Protein AF-A0A1Y6KF14-F1 (afdb_monomer)

Foldseek 3Di:
DDPDDDDDDLVLLVLLQVCVVVVHDLVVSCVVVVHDSVNSVCLQVVAQDADPVGPGDRDSVSSVVVVVVCVPPQVVAPCSVDVVLVVQQLVCLQVVDQLQRSQVVVCVVVVHRPDHSVSVLVVCLDPVVVVVQSCCSHPVSDNDDDDDD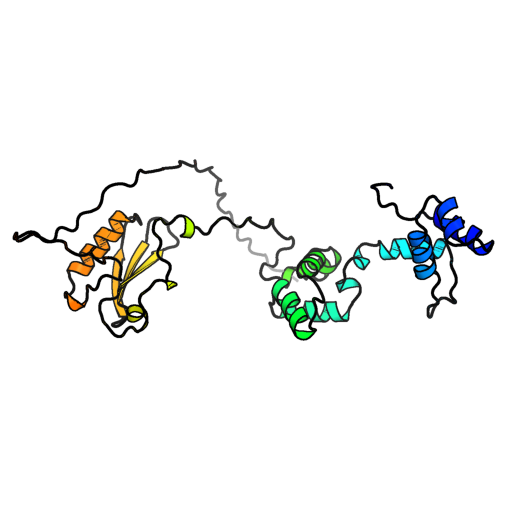DPDDDPVVPDPPDDDPVPFDPVLVVLPAAQDWDWDWDDDPDPQWIWIWIAISNVRDIDIDIDSDPDPVVVVVVVVVVLVVDDPSNNDPRDDDDDDDDDDDDDDDDDDDPDDDDDDDDPPPDDDDDDDDDPDDDDDDDDDDDDDD

Solvent-accessible surface area (backbone atoms only — not comparable to full-atom values): 18726 Å² total; per-residue (Å²): 134,79,96,66,94,74,77,87,49,63,67,57,35,44,49,52,44,51,44,48,72,73,68,49,50,58,59,57,52,12,62,78,66,78,45,58,42,69,56,50,52,52,51,47,65,70,48,25,59,60,50,102,91,39,94,44,54,75,50,38,69,60,44,44,53,51,53,50,56,55,63,39,77,63,59,71,35,67,53,69,72,32,62,68,62,33,49,54,52,50,54,44,22,66,74,66,41,48,53,60,54,51,26,52,48,48,19,64,81,67,76,42,80,77,50,54,32,65,59,50,49,58,43,33,64,28,75,70,34,47,75,72,46,45,29,63,38,40,101,78,49,49,81,60,88,70,81,79,76,72,88,66,78,60,79,71,76,73,47,78,90,68,78,59,80,86,75,56,62,70,69,72,75,67,41,80,58,65,20,44,68,46,79,46,74,53,72,56,97,55,86,69,49,37,35,42,37,36,37,28,69,49,82,61,53,69,50,80,42,84,41,80,63,87,50,66,68,62,47,52,53,52,49,55,58,56,54,68,76,50,61,75,74,53,54,45,74,70,89,81,80,78,78,81,80,86,77,89,82,83,90,75,97,72,82,90,71,88,74,80,87,85,84,78,86,84,82,82,78,85,72,83,82,78,85,72,83,78,84,77,84,85,86,79,86,78,81,82,81,83,88,78,134

Structure (mmCIF, N/CA/C/O backbone):
data_AF-A0A1Y6KF14-F1
#
_entry.id   AF-A0A1Y6KF14-F1
#
loop_
_atom_site.group_PDB
_atom_site.id
_atom_site.type_symbol
_atom_site.label_atom_id
_atom_site.label_alt_id
_atom_site.label_comp_id
_atom_site.label_asym_id
_atom_site.label_entity_id
_atom_site.label_seq_id
_atom_site.pdbx_PDB_ins_code
_atom_site.Cartn_x
_atom_site.Cartn_y
_atom_site.Cartn_z
_atom_site.occupancy
_atom_site.B_iso_or_equiv
_atom_site.auth_seq_id
_atom_site.auth_comp_id
_atom_site.auth_asym_id
_atom_site.auth_atom_id
_atom_site.pdbx_PDB_model_num
ATOM 1 N N . MET A 1 1 ? 32.712 15.476 -9.158 1.00 46.41 1 MET A N 1
ATOM 2 C CA . MET A 1 1 ? 31.758 14.548 -9.815 1.00 46.41 1 MET A CA 1
ATOM 3 C C . MET A 1 1 ? 30.341 15.034 -9.540 1.00 46.41 1 MET A C 1
ATOM 5 O O . MET A 1 1 ? 29.925 15.042 -8.389 1.00 46.41 1 MET A O 1
ATOM 9 N N . GLY A 1 2 ? 29.672 15.563 -10.568 1.00 49.94 2 GLY A N 1
ATOM 10 C CA . GLY A 1 2 ? 28.471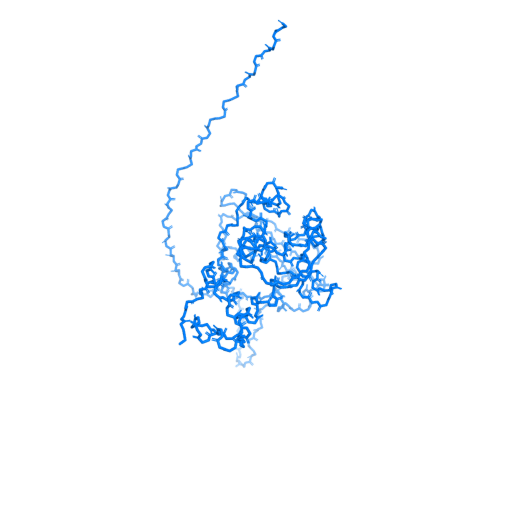 16.398 -10.446 1.00 49.94 2 GLY A CA 1
ATOM 11 C C . GLY A 1 2 ? 27.257 15.708 -9.815 1.00 49.94 2 GLY A C 1
ATOM 12 O O . GLY A 1 2 ? 26.933 14.567 -10.131 1.00 49.94 2 GLY A O 1
ATOM 13 N N . GLN A 1 3 ? 26.555 16.446 -8.952 1.00 53.56 3 GLN A N 1
ATOM 14 C CA . GLN A 1 3 ? 25.342 16.022 -8.237 1.00 53.56 3 GLN A CA 1
ATOM 15 C C . GLN A 1 3 ? 24.071 15.985 -9.116 1.00 53.56 3 GLN A C 1
ATOM 17 O O . GLN A 1 3 ? 22.977 15.726 -8.619 1.00 53.56 3 GLN A O 1
ATOM 22 N N . CYS A 1 4 ? 24.196 16.200 -10.429 1.00 55.81 4 CYS A N 1
ATOM 23 C CA . CYS A 1 4 ? 23.076 16.250 -11.365 1.00 55.81 4 CYS A CA 1
ATOM 24 C C . CYS A 1 4 ? 23.170 15.111 -12.387 1.00 55.81 4 CYS A C 1
ATOM 26 O O . CYS A 1 4 ? 24.066 15.066 -13.228 1.00 55.81 4 CYS A O 1
ATOM 28 N N . TYR A 1 5 ? 22.212 14.185 -12.340 1.00 68.62 5 TYR A N 1
ATOM 29 C CA . TYR A 1 5 ? 22.087 13.117 -13.329 1.00 68.62 5 TYR A CA 1
ATOM 30 C C . TYR A 1 5 ? 21.537 13.667 -14.657 1.00 68.62 5 TYR A C 1
ATOM 32 O O . TYR A 1 5 ? 20.329 13.843 -14.819 1.00 68.62 5 TYR A O 1
ATOM 40 N N . GLY A 1 6 ? 22.428 13.929 -15.618 1.00 81.38 6 GLY A N 1
ATOM 41 C CA . GLY A 1 6 ? 22.076 14.356 -16.976 1.00 81.38 6 GLY A CA 1
ATOM 42 C C . GLY A 1 6 ? 21.922 13.181 -17.948 1.00 81.38 6 GLY A C 1
ATOM 43 O O . GLY A 1 6 ? 22.818 12.342 -18.068 1.00 81.38 6 GLY A O 1
ATOM 44 N N . GLN A 1 7 ? 20.809 13.124 -18.688 1.00 87.00 7 GLN A N 1
ATOM 45 C CA . GLN A 1 7 ? 20.662 12.187 -19.813 1.00 87.00 7 GLN A CA 1
ATOM 46 C C . GLN A 1 7 ? 21.634 12.545 -20.945 1.00 87.00 7 GLN A C 1
ATOM 48 O O . GLN A 1 7 ? 22.012 13.705 -21.086 1.00 87.00 7 GLN A O 1
ATOM 53 N N . LEU A 1 8 ? 22.013 11.562 -21.769 1.00 92.19 8 LEU A N 1
ATOM 54 C CA . LEU A 1 8 ? 22.683 11.854 -23.039 1.00 92.19 8 LEU A CA 1
ATOM 55 C C . LEU A 1 8 ? 21.706 12.607 -23.951 1.00 92.19 8 LEU A C 1
ATOM 57 O O . LEU A 1 8 ? 20.539 12.213 -24.071 1.00 92.19 8 LEU A O 1
ATOM 61 N N . SER A 1 9 ? 22.176 13.675 -24.572 1.00 93.44 9 SER A N 1
ATOM 62 C CA . SER A 1 9 ? 21.494 14.433 -25.616 1.00 93.44 9 SER A CA 1
ATOM 63 C C . SER A 1 9 ? 21.624 13.737 -26.974 1.00 93.44 9 SER A C 1
ATOM 65 O O . SER A 1 9 ? 22.414 12.808 -27.145 1.00 93.44 9 SER A O 1
ATOM 67 N N . LEU A 1 10 ? 20.851 14.187 -27.967 1.00 94.75 10 LEU A N 1
ATOM 68 C CA . LEU A 1 10 ? 21.003 13.696 -29.338 1.00 94.75 10 LEU A CA 1
ATOM 69 C C . LEU A 1 10 ? 22.399 14.019 -29.895 1.00 94.75 10 LEU A C 1
ATOM 71 O O . LEU A 1 10 ? 22.994 13.168 -30.546 1.00 94.75 10 LEU A O 1
ATOM 75 N N . ARG A 1 11 ? 22.942 15.207 -29.590 1.00 95.62 11 ARG A N 1
ATOM 76 C CA . ARG A 1 11 ? 24.290 15.620 -30.016 1.00 95.62 11 ARG A CA 1
ATOM 77 C C . ARG A 1 11 ? 25.360 14.672 -29.480 1.00 95.62 11 ARG A C 1
ATOM 79 O O . ARG A 1 11 ? 26.131 14.135 -30.261 1.00 95.62 11 ARG A O 1
ATOM 86 N N . GLU A 1 12 ? 25.328 14.377 -28.181 1.00 94.69 12 GLU A N 1
ATOM 87 C CA . GLU A 1 12 ? 26.256 13.409 -27.578 1.00 94.69 12 GLU A CA 1
ATOM 88 C C . GLU A 1 12 ? 26.091 12.012 -28.189 1.00 94.69 12 GLU A C 1
ATOM 90 O O . GLU A 1 12 ? 27.075 11.320 -28.406 1.00 94.69 12 GLU A O 1
ATOM 95 N N . ARG A 1 13 ? 24.866 11.585 -28.525 1.00 96.06 13 ARG A N 1
ATOM 96 C CA . ARG A 1 13 ? 24.652 10.298 -29.208 1.00 96.06 13 ARG A CA 1
ATOM 97 C C . ARG A 1 13 ? 25.252 10.258 -30.610 1.00 96.06 13 ARG A C 1
ATOM 99 O O . ARG A 1 13 ? 25.753 9.202 -30.989 1.00 96.06 13 ARG A O 1
ATOM 106 N N . ILE A 1 14 ? 25.174 11.356 -31.364 1.00 96.69 14 ILE A N 1
ATOM 107 C CA . ILE A 1 14 ? 25.794 11.483 -32.692 1.00 96.69 14 ILE A CA 1
ATOM 108 C C . ILE A 1 14 ? 27.314 11.409 -32.562 1.00 96.69 14 ILE A C 1
ATOM 110 O O . ILE A 1 14 ? 27.956 10.685 -33.318 1.00 96.69 14 ILE A O 1
ATOM 114 N N . GLU A 1 15 ? 27.872 12.078 -31.560 1.00 95.88 15 GLU A N 1
ATOM 115 C CA . GLU A 1 15 ? 29.313 12.087 -31.322 1.00 95.88 15 GLU A CA 1
ATOM 116 C C . GLU A 1 15 ? 29.842 10.714 -30.888 1.00 95.88 15 GLU A C 1
ATOM 118 O O . GLU A 1 15 ? 30.853 10.247 -31.404 1.00 95.88 15 GLU A O 1
ATOM 123 N N . ILE A 1 16 ? 29.094 9.993 -30.040 1.00 95.88 16 ILE A N 1
ATOM 124 C CA . ILE A 1 16 ? 29.392 8.588 -29.712 1.00 95.88 16 ILE A CA 1
ATOM 125 C C . ILE A 1 16 ? 29.470 7.738 -30.983 1.00 95.88 16 ILE A C 1
ATOM 127 O O . ILE A 1 16 ? 30.339 6.880 -31.075 1.00 95.88 16 ILE A O 1
ATOM 131 N N . TYR A 1 17 ? 28.568 7.942 -31.948 1.00 95.81 17 TYR A N 1
ATOM 132 C CA . TYR A 1 17 ? 28.575 7.174 -33.194 1.00 95.81 17 TYR A CA 1
ATOM 133 C C . TYR A 1 17 ? 29.797 7.479 -34.055 1.00 95.81 17 TYR A C 1
ATOM 135 O O . TYR A 1 17 ? 30.434 6.538 -34.513 1.00 95.81 17 TYR A O 1
ATOM 143 N N . ARG A 1 18 ? 30.139 8.762 -34.231 1.00 96.44 18 ARG A N 1
ATOM 144 C CA . ARG A 1 18 ? 31.317 9.187 -35.003 1.00 96.44 18 ARG A CA 1
ATOM 145 C C . ARG A 1 18 ? 32.598 8.599 -34.423 1.00 96.44 18 ARG A C 1
ATOM 147 O O . ARG A 1 18 ? 33.254 7.808 -35.084 1.00 96.44 18 ARG A O 1
ATOM 154 N N . LEU A 1 19 ? 32.862 8.861 -33.144 1.00 94.88 19 LEU A N 1
ATOM 155 C CA . LEU A 1 19 ? 34.076 8.386 -32.480 1.00 94.88 19 LEU A CA 1
ATOM 156 C C . LEU A 1 19 ? 34.161 6.853 -32.439 1.00 94.88 19 LEU A C 1
ATOM 158 O O . LEU A 1 19 ? 35.241 6.282 -32.557 1.00 94.88 19 LEU A O 1
ATOM 162 N N . HIS A 1 20 ? 33.026 6.166 -32.285 1.00 93.31 20 HIS A N 1
ATOM 163 C CA . HIS A 1 20 ? 32.993 4.705 -32.330 1.00 93.31 20 HIS A CA 1
ATOM 164 C C . HIS A 1 20 ? 33.231 4.153 -33.745 1.00 93.31 20 HIS A C 1
ATOM 166 O O . HIS A 1 20 ? 33.843 3.096 -33.880 1.00 93.31 20 HIS A O 1
ATOM 172 N N . ALA A 1 21 ? 32.750 4.834 -34.790 1.00 91.94 21 ALA A N 1
ATOM 173 C CA . ALA A 1 21 ? 33.037 4.481 -36.180 1.00 91.94 21 ALA A CA 1
ATOM 174 C C . ALA A 1 21 ? 34.520 4.707 -36.526 1.00 91.94 21 ALA A C 1
ATOM 176 O O . ALA A 1 21 ? 35.101 3.890 -37.232 1.00 91.94 21 ALA A O 1
ATOM 177 N N . ASP A 1 22 ? 35.145 5.723 -35.926 1.00 93.56 22 ASP A N 1
ATOM 178 C CA . ASP A 1 22 ? 36.581 6.021 -36.036 1.00 93.56 22 ASP A CA 1
ATOM 179 C C . ASP A 1 22 ? 37.474 5.053 -35.226 1.00 93.56 22 ASP A C 1
ATOM 181 O O . ASP A 1 22 ? 38.681 5.261 -35.096 1.00 93.56 22 ASP A O 1
ATOM 185 N N . GLY A 1 23 ? 36.897 4.003 -34.630 1.00 92.62 23 GLY A N 1
ATOM 186 C CA . GLY A 1 23 ? 37.635 2.979 -33.887 1.00 92.62 23 GLY A CA 1
ATOM 187 C C . GLY A 1 23 ? 38.104 3.403 -32.492 1.00 92.62 23 GLY A C 1
ATOM 188 O O . GLY A 1 23 ? 38.878 2.675 -31.867 1.00 92.62 23 GLY A O 1
ATOM 189 N N . LYS A 1 24 ? 37.639 4.545 -31.963 1.00 95.06 24 LYS A N 1
ATOM 190 C CA . LYS A 1 24 ? 38.002 4.996 -30.612 1.00 95.06 24 LYS A CA 1
ATOM 191 C C . LYS A 1 24 ? 37.462 4.054 -29.541 1.00 95.06 24 LYS A C 1
ATOM 193 O O . LYS A 1 24 ? 36.329 3.566 -29.592 1.00 95.06 24 LYS A O 1
ATOM 198 N N . SER A 1 25 ? 38.262 3.846 -28.501 1.00 95.94 25 SER A N 1
ATOM 199 C CA . SER A 1 25 ? 37.873 3.054 -27.341 1.00 95.94 25 SER A CA 1
ATOM 200 C C . SER A 1 25 ? 36.779 3.752 -26.523 1.00 95.94 25 SER A C 1
ATOM 202 O O . SER A 1 25 ? 36.662 4.976 -26.477 1.00 95.94 25 SER A O 1
ATOM 204 N N . GLN A 1 26 ? 35.993 2.973 -25.773 1.00 94.94 26 GLN A N 1
ATOM 205 C CA . GLN A 1 26 ? 34.953 3.522 -24.886 1.00 94.94 26 GLN A CA 1
ATOM 206 C C . GLN A 1 26 ? 35.503 4.489 -23.823 1.00 94.94 26 GLN A C 1
ATOM 208 O O . GLN A 1 26 ? 34.737 5.294 -23.298 1.00 94.94 26 GLN A O 1
ATOM 213 N N . ASN A 1 27 ? 36.793 4.387 -23.478 1.00 95.81 27 ASN A N 1
ATOM 214 C CA . ASN A 1 27 ? 37.466 5.316 -22.570 1.00 95.81 27 ASN A CA 1
ATOM 215 C C . ASN A 1 27 ? 37.744 6.658 -23.253 1.00 95.81 27 ASN A C 1
ATOM 217 O O . ASN A 1 27 ? 37.436 7.693 -22.676 1.00 95.81 27 ASN A O 1
ATOM 221 N N . GLU A 1 28 ? 38.255 6.649 -24.483 1.00 95.00 28 GLU A N 1
ATOM 222 C CA . GLU A 1 28 ? 38.499 7.876 -25.253 1.00 95.00 28 GLU A CA 1
ATOM 223 C C . GLU A 1 28 ? 37.192 8.620 -25.546 1.00 95.00 28 GLU A C 1
ATOM 225 O O . GLU A 1 28 ? 37.112 9.826 -25.338 1.00 95.00 28 GLU A O 1
ATOM 230 N N . ILE A 1 29 ? 36.133 7.894 -25.922 1.00 95.50 29 ILE A N 1
ATOM 231 C CA . ILE A 1 29 ? 34.794 8.473 -26.133 1.00 95.50 29 ILE A CA 1
ATOM 232 C C . ILE A 1 29 ? 34.265 9.119 -24.844 1.00 95.50 29 ILE A C 1
ATOM 234 O O . ILE A 1 29 ? 33.632 10.172 -24.869 1.00 95.50 29 ILE A O 1
ATOM 238 N N . ALA A 1 30 ? 34.501 8.476 -23.702 1.00 95.00 30 ALA A N 1
ATOM 239 C CA . ALA A 1 30 ? 34.070 8.969 -22.402 1.00 95.00 30 ALA A CA 1
ATOM 240 C C . ALA A 1 30 ? 34.805 10.257 -22.001 1.00 95.00 30 ALA A C 1
ATOM 242 O O . ALA A 1 30 ? 34.157 11.191 -21.533 1.00 95.00 30 ALA A O 1
ATOM 243 N N . LEU A 1 31 ? 36.118 10.320 -22.241 1.00 94.56 31 LEU A N 1
ATOM 244 C CA . LEU A 1 31 ? 36.933 11.516 -22.015 1.00 94.56 31 LEU A CA 1
ATOM 245 C C . LEU A 1 31 ? 36.514 12.670 -22.935 1.00 94.56 31 LEU A C 1
ATOM 247 O O . LEU A 1 31 ? 36.334 13.783 -22.456 1.00 94.56 31 LEU A O 1
ATOM 251 N N . ALA A 1 32 ? 36.278 12.397 -24.222 1.00 93.69 32 ALA A N 1
ATOM 252 C CA . ALA A 1 32 ? 35.863 13.409 -25.197 1.00 93.69 32 ALA A CA 1
ATOM 253 C C . ALA A 1 32 ? 34.507 14.061 -24.863 1.00 93.69 32 ALA A C 1
ATOM 255 O O . ALA A 1 32 ? 34.275 15.221 -25.189 1.00 93.69 32 ALA A O 1
ATOM 256 N N . LEU A 1 33 ? 33.607 13.318 -24.212 1.00 91.56 33 LEU A N 1
ATOM 257 C CA . LEU A 1 33 ? 32.257 13.774 -23.865 1.00 91.56 33 LEU A CA 1
ATOM 258 C C . LEU A 1 33 ? 32.103 14.219 -22.407 1.00 91.56 33 LEU A C 1
ATOM 260 O O . LEU A 1 33 ? 30.985 14.527 -21.996 1.00 91.56 33 LEU A O 1
ATOM 264 N N . ASP A 1 34 ? 33.180 14.190 -21.618 1.00 92.00 34 ASP A N 1
ATOM 265 C CA . ASP A 1 34 ? 33.147 14.389 -20.163 1.00 92.00 34 ASP A CA 1
ATOM 266 C C . ASP A 1 34 ? 32.074 13.517 -19.469 1.00 92.00 34 ASP A C 1
ATOM 268 O O . ASP A 1 34 ? 31.253 13.947 -18.654 1.00 92.00 34 ASP A O 1
ATOM 272 N N . ARG A 1 35 ? 32.020 12.232 -19.845 1.00 92.06 35 ARG A N 1
ATOM 273 C CA . ARG A 1 35 ? 31.095 11.242 -19.272 1.00 92.06 35 ARG A CA 1
ATOM 274 C C . ARG A 1 35 ? 31.865 10.083 -18.660 1.00 92.06 35 ARG A C 1
ATOM 276 O O . ARG A 1 35 ? 32.960 9.734 -19.067 1.00 92.06 35 ARG A O 1
ATOM 283 N N . ALA A 1 36 ? 31.241 9.378 -17.719 1.00 92.44 36 ALA A N 1
ATOM 284 C CA . ALA A 1 36 ? 31.797 8.116 -17.239 1.00 92.44 36 ALA A CA 1
ATOM 285 C C . ALA A 1 36 ? 31.801 7.054 -18.358 1.00 92.44 36 ALA A C 1
ATOM 287 O O . ALA A 1 36 ? 30.775 6.846 -19.013 1.00 92.44 36 ALA A O 1
ATOM 288 N N . ARG A 1 37 ? 32.884 6.269 -18.484 1.00 94.88 37 ARG A N 1
ATOM 289 C CA . ARG A 1 37 ? 32.972 5.096 -19.389 1.00 94.88 37 ARG A CA 1
ATOM 290 C C . ARG A 1 37 ? 31.757 4.175 -19.278 1.00 94.88 37 ARG A C 1
ATOM 292 O O . ARG A 1 37 ? 31.224 3.683 -20.272 1.00 94.88 37 ARG A O 1
ATOM 299 N N . SER A 1 38 ? 31.274 3.962 -18.053 1.00 94.25 38 SER A N 1
ATOM 300 C CA . SER A 1 38 ? 30.105 3.115 -17.799 1.00 94.25 38 SER A CA 1
ATOM 301 C C . SER A 1 38 ? 28.813 3.658 -18.431 1.00 94.25 38 SER A C 1
ATOM 303 O O . SER A 1 38 ? 27.902 2.882 -18.719 1.00 94.25 38 SER A O 1
ATOM 305 N N . THR A 1 39 ? 28.705 4.967 -18.669 1.00 93.81 39 THR A N 1
ATOM 306 C CA . THR A 1 39 ? 27.589 5.581 -19.403 1.00 93.81 39 THR A CA 1
ATOM 307 C C . THR A 1 39 ? 27.652 5.205 -20.880 1.00 93.81 39 THR A C 1
ATOM 309 O O . THR A 1 39 ? 26.661 4.701 -21.406 1.00 93.81 39 THR A O 1
ATOM 312 N N . ILE A 1 40 ? 28.824 5.350 -21.506 1.00 94.88 40 ILE A N 1
ATOM 313 C CA . ILE A 1 40 ? 29.060 5.007 -22.918 1.00 94.88 40 ILE A CA 1
ATOM 314 C C . ILE A 1 40 ? 28.831 3.512 -23.159 1.00 94.88 40 ILE A C 1
ATOM 316 O O . ILE A 1 40 ? 28.027 3.130 -24.007 1.00 94.88 40 ILE A O 1
ATOM 320 N N . SER A 1 41 ? 29.438 2.658 -22.331 1.00 95.31 41 SER A N 1
ATOM 321 C CA . SER A 1 41 ? 29.270 1.201 -22.402 1.00 95.31 41 SER A CA 1
ATOM 322 C C . SER A 1 41 ? 27.797 0.779 -22.312 1.00 95.31 41 SER A C 1
ATOM 324 O O . SER A 1 41 ? 27.317 -0.030 -23.109 1.00 95.31 41 SER A O 1
ATOM 326 N N . ARG A 1 42 ? 27.033 1.360 -21.372 1.00 93.75 42 ARG A N 1
ATOM 327 C CA . ARG A 1 42 ? 25.598 1.070 -21.232 1.00 93.75 42 ARG A CA 1
ATOM 328 C C . ARG A 1 42 ? 24.777 1.595 -22.408 1.00 93.75 42 ARG A C 1
ATOM 330 O O . ARG A 1 42 ? 23.774 0.961 -22.729 1.00 93.75 42 ARG A O 1
ATOM 337 N N . GLU A 1 43 ? 25.142 2.728 -23.001 1.00 94.50 43 GLU A N 1
ATOM 338 C CA . GLU A 1 43 ? 24.440 3.293 -24.158 1.00 94.50 43 GLU A CA 1
ATOM 339 C C . GLU A 1 43 ? 24.635 2.425 -25.403 1.00 94.50 43 GLU A C 1
ATOM 341 O O . GLU A 1 43 ? 23.641 2.020 -26.009 1.00 94.50 43 GLU A O 1
ATOM 346 N N . LEU A 1 44 ? 25.880 2.059 -25.721 1.00 93.69 44 LEU A N 1
ATOM 347 C CA . LEU A 1 44 ? 26.197 1.171 -26.842 1.00 93.69 44 LEU A CA 1
ATOM 348 C C . LEU A 1 44 ? 25.535 -0.195 -26.645 1.00 93.69 44 LEU A C 1
ATOM 350 O O . LEU A 1 44 ? 24.720 -0.623 -27.456 1.00 93.69 44 LEU A O 1
ATOM 354 N N . ARG A 1 45 ? 25.759 -0.847 -25.497 1.00 93.06 45 ARG A N 1
ATOM 355 C CA . ARG A 1 45 ? 25.183 -2.174 -25.224 1.00 93.06 45 ARG A CA 1
ATOM 356 C C . ARG A 1 45 ? 23.659 -2.196 -25.334 1.00 93.06 45 ARG A C 1
ATOM 358 O O . ARG A 1 45 ? 23.093 -3.184 -25.780 1.00 93.06 45 ARG A O 1
ATOM 365 N N . ARG A 1 46 ? 22.979 -1.134 -24.896 1.00 89.75 46 ARG A N 1
ATOM 366 C CA . ARG A 1 46 ? 21.511 -1.083 -24.884 1.00 89.75 46 ARG A CA 1
ATOM 367 C C . ARG A 1 46 ? 20.910 -0.811 -26.262 1.00 89.75 46 ARG A C 1
ATOM 369 O O . ARG A 1 46 ? 19.782 -1.229 -26.500 1.00 89.75 46 ARG A O 1
ATOM 376 N N . ASN A 1 47 ? 21.604 -0.067 -27.121 1.00 91.94 47 ASN A N 1
ATOM 377 C CA . ASN A 1 47 ? 21.049 0.390 -28.396 1.00 91.94 47 ASN A CA 1
ATOM 378 C C . ASN A 1 47 ? 21.633 -0.333 -29.619 1.00 91.94 47 ASN A C 1
ATOM 380 O O . ASN A 1 47 ? 21.064 -0.182 -30.695 1.00 91.94 47 ASN A O 1
ATOM 384 N N . SER A 1 48 ? 22.693 -1.132 -29.455 1.00 90.56 48 SER A N 1
ATOM 385 C CA . SER A 1 48 ? 23.355 -1.841 -30.561 1.00 90.56 48 SER A CA 1
ATOM 386 C C . SER A 1 48 ? 22.895 -3.283 -30.781 1.00 90.56 48 SER A C 1
ATOM 388 O O . SER A 1 48 ? 23.335 -3.921 -31.736 1.00 90.56 48 SER A O 1
ATOM 390 N N . GLN A 1 49 ? 22.031 -3.822 -29.915 1.00 87.88 49 GLN A N 1
ATOM 391 C CA . GLN A 1 49 ? 21.556 -5.204 -30.034 1.00 87.88 49 GLN A CA 1
ATOM 392 C C . GLN A 1 49 ? 20.662 -5.391 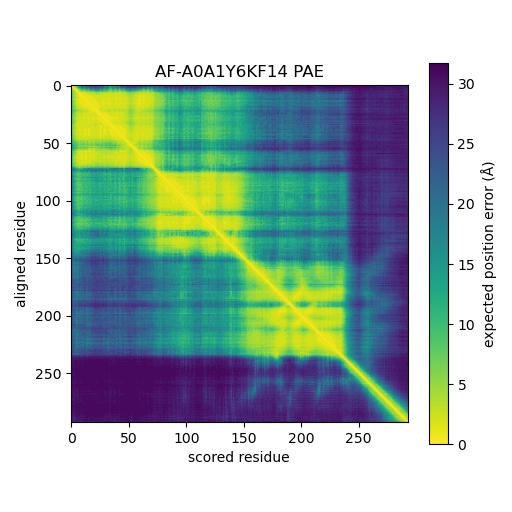-31.262 1.00 87.88 49 GLN A C 1
ATOM 394 O O . GLN A 1 49 ? 19.802 -4.554 -31.557 1.00 87.88 49 GLN A O 1
ATOM 399 N N . SER A 1 50 ? 20.842 -6.517 -31.951 1.00 87.88 50 SER A N 1
ATOM 400 C CA . SER A 1 50 ? 19.938 -6.945 -33.013 1.00 87.88 50 SER A CA 1
ATOM 401 C C . SER A 1 50 ? 18.559 -7.292 -32.439 1.00 87.88 50 SER A C 1
ATOM 403 O O . SER A 1 50 ? 18.382 -7.629 -31.269 1.00 87.88 50 SER A O 1
ATOM 405 N N . THR A 1 51 ? 17.527 -7.125 -33.252 1.00 84.19 51 THR A N 1
ATOM 406 C CA . THR A 1 51 ? 16.132 -7.443 -32.930 1.00 84.19 51 THR A CA 1
ATOM 407 C C . THR A 1 51 ? 15.492 -8.021 -34.189 1.00 84.19 51 THR A C 1
ATOM 409 O O . THR A 1 51 ? 16.014 -7.831 -35.280 1.00 84.19 51 THR A O 1
ATOM 412 N N . ARG A 1 52 ? 14.310 -8.639 -34.095 1.00 83.50 52 ARG A N 1
ATOM 413 C CA . ARG A 1 52 ? 13.564 -9.146 -35.266 1.00 83.50 52 ARG A CA 1
ATOM 414 C C . ARG A 1 52 ? 13.393 -8.124 -36.408 1.00 83.50 52 ARG A C 1
ATOM 416 O O . ARG A 1 52 ? 13.293 -8.515 -37.559 1.00 83.50 52 ARG A O 1
ATOM 423 N N . VAL A 1 53 ? 13.371 -6.828 -36.085 1.00 86.06 53 VAL A N 1
ATOM 424 C CA . VAL A 1 53 ? 13.199 -5.709 -37.036 1.00 86.06 53 VAL A CA 1
ATOM 425 C C . VAL A 1 53 ? 14.520 -4.961 -37.312 1.00 86.06 53 VAL A C 1
ATOM 427 O O . VAL A 1 53 ? 14.568 -4.073 -38.153 1.00 86.06 53 VAL A O 1
ATOM 430 N N . TRP A 1 54 ? 15.613 -5.269 -36.603 1.00 86.31 54 TRP A N 1
ATOM 431 C CA . TRP A 1 54 ? 16.868 -4.509 -36.679 1.00 86.31 54 TRP A CA 1
ATOM 432 C C . TRP A 1 54 ? 18.089 -5.410 -36.720 1.00 86.31 54 TRP A C 1
ATOM 434 O O . TRP A 1 54 ? 18.294 -6.219 -35.819 1.00 86.31 54 TRP A O 1
ATOM 444 N N . LYS A 1 55 ? 18.952 -5.197 -37.711 1.00 84.56 55 LYS A N 1
ATOM 445 C CA . LYS A 1 55 ? 20.136 -6.033 -37.939 1.00 84.56 55 LYS A CA 1
ATOM 446 C C . LYS A 1 55 ? 21.242 -5.853 -36.886 1.00 84.56 55 LYS A C 1
ATOM 448 O O . LYS A 1 55 ? 22.156 -6.664 -36.835 1.00 84.56 55 LYS A O 1
ATOM 453 N N . GLY A 1 56 ? 21.118 -4.868 -35.996 1.00 86.06 56 GLY A N 1
ATOM 454 C CA . GLY A 1 56 ? 22.129 -4.539 -34.991 1.00 86.06 56 GLY A CA 1
ATOM 455 C C . GLY A 1 56 ? 22.959 -3.326 -35.405 1.00 86.06 56 GLY A C 1
ATOM 456 O O . GLY A 1 56 ? 22.751 -2.756 -36.471 1.00 86.06 56 GLY A O 1
ATOM 457 N N . GLY A 1 57 ? 23.862 -2.903 -34.523 1.00 90.00 57 GLY A N 1
ATOM 458 C CA . GLY A 1 57 ? 24.653 -1.684 -34.705 1.00 90.00 57 GLY A CA 1
ATOM 459 C C . GLY A 1 57 ? 24.052 -0.469 -33.999 1.00 90.00 57 GLY A C 1
ATOM 460 O O . GLY A 1 57 ? 22.881 -0.464 -33.607 1.00 90.00 57 GLY A O 1
ATOM 461 N N . TYR A 1 58 ? 24.894 0.541 -33.787 1.00 93.00 58 TYR A N 1
ATOM 462 C CA . TYR A 1 58 ? 24.542 1.748 -33.048 1.00 93.00 58 TYR A CA 1
ATOM 463 C C . TYR A 1 58 ? 24.073 2.844 -34.004 1.00 93.00 58 TYR A C 1
ATOM 465 O O . TYR A 1 58 ? 24.828 3.257 -34.873 1.00 93.00 58 TYR A O 1
ATOM 473 N N . GLU A 1 59 ? 22.853 3.347 -33.819 1.00 94.69 59 GLU A N 1
ATOM 474 C CA . GLU A 1 59 ? 22.318 4.461 -34.605 1.00 94.69 59 GLU A CA 1
ATOM 475 C C . GLU A 1 59 ? 21.817 5.579 -33.663 1.00 94.69 59 GLU A C 1
ATOM 477 O O . GLU A 1 59 ? 20.908 5.336 -32.856 1.00 94.69 59 GLU A O 1
ATOM 482 N N . PRO A 1 60 ? 22.370 6.809 -33.737 1.00 94.06 60 PRO A N 1
ATOM 483 C CA . PRO A 1 60 ? 22.072 7.896 -32.795 1.00 94.06 60 PRO A CA 1
ATOM 484 C C . PRO A 1 60 ? 20.600 8.304 -32.714 1.00 94.06 60 PRO A C 1
ATOM 486 O O . PRO A 1 60 ? 20.056 8.468 -31.618 1.00 94.06 60 PRO A O 1
ATOM 489 N N . VAL A 1 61 ? 19.948 8.468 -33.869 1.00 95.00 61 VAL A N 1
ATOM 490 C CA . VAL A 1 61 ? 18.560 8.949 -33.960 1.00 95.00 61 VAL A CA 1
ATOM 491 C C . VAL A 1 61 ? 17.609 7.908 -33.378 1.00 95.00 61 VAL A C 1
ATOM 493 O O . VAL A 1 61 ? 16.775 8.216 -32.524 1.00 95.00 61 VAL A O 1
ATOM 496 N N . ARG A 1 62 ? 17.803 6.640 -33.742 1.00 92.75 62 ARG A N 1
ATOM 497 C CA . ARG A 1 62 ? 17.094 5.504 -33.151 1.00 92.75 62 ARG A CA 1
ATOM 498 C C . ARG A 1 62 ? 17.321 5.412 -31.640 1.00 92.75 62 ARG A C 1
ATOM 500 O O . ARG A 1 62 ? 16.363 5.230 -30.887 1.00 92.75 62 ARG A O 1
ATOM 507 N N . ALA A 1 63 ? 18.562 5.552 -31.169 1.00 92.50 63 ALA A N 1
ATOM 508 C CA . ALA A 1 63 ? 18.884 5.517 -29.741 1.00 92.50 63 ALA A CA 1
ATOM 509 C C . ALA A 1 63 ? 18.161 6.634 -28.963 1.00 92.50 63 ALA A C 1
ATOM 511 O O . ALA A 1 63 ? 17.616 6.378 -27.883 1.00 92.50 63 ALA A O 1
ATOM 512 N N . GLN A 1 64 ? 18.072 7.840 -29.537 1.00 94.56 64 GLN A N 1
ATOM 513 C CA . GLN A 1 64 ? 17.286 8.948 -28.991 1.00 94.56 64 GLN A CA 1
ATOM 514 C C . GLN A 1 64 ? 15.792 8.600 -28.918 1.00 94.56 64 GLN A C 1
ATOM 516 O O . GLN A 1 64 ? 15.202 8.689 -27.838 1.00 94.56 64 GLN A O 1
ATOM 521 N N . GLN A 1 65 ? 15.195 8.136 -30.019 1.00 91.12 65 GLN A N 1
ATOM 522 C CA . GLN A 1 65 ? 13.776 7.760 -30.072 1.00 91.12 65 GLN A CA 1
ATOM 523 C C . GLN A 1 65 ? 13.437 6.645 -29.073 1.00 91.12 65 GLN A C 1
ATOM 525 O O . GLN A 1 65 ? 12.415 6.696 -28.385 1.00 91.12 65 GLN A O 1
ATOM 530 N N . LEU A 1 66 ? 14.305 5.638 -28.939 1.00 88.44 66 LEU A N 1
ATOM 531 C CA . LEU A 1 66 ? 14.143 4.577 -27.947 1.00 88.44 66 LEU A CA 1
ATOM 532 C C . LEU A 1 66 ? 14.263 5.125 -26.521 1.00 88.44 66 LEU A C 1
ATOM 534 O O . LEU A 1 66 ? 13.482 4.734 -25.650 1.00 88.44 66 LEU A O 1
ATOM 538 N N . ALA A 1 67 ? 15.201 6.039 -26.260 1.00 88.06 67 ALA A N 1
ATOM 539 C CA . ALA A 1 67 ? 15.335 6.688 -24.960 1.00 88.06 67 ALA A CA 1
ATOM 540 C C . ALA A 1 67 ? 14.103 7.540 -24.609 1.00 88.06 67 ALA A C 1
ATOM 542 O O . ALA A 1 67 ? 13.676 7.549 -23.455 1.00 88.06 67 ALA A O 1
ATOM 543 N N . GLU A 1 68 ? 13.511 8.238 -25.575 1.00 87.56 68 GLU A N 1
ATOM 544 C CA . GLU A 1 68 ? 12.263 8.989 -25.406 1.00 87.56 68 GLU A CA 1
ATOM 545 C C . GLU A 1 68 ? 11.065 8.065 -25.202 1.00 87.56 68 GLU A C 1
ATOM 547 O O . GLU A 1 68 ? 10.287 8.267 -24.271 1.00 87.56 68 GLU A O 1
ATOM 552 N N . ARG A 1 69 ? 10.950 6.987 -25.987 1.00 83.06 69 ARG A N 1
ATOM 553 C CA . ARG A 1 69 ? 9.899 5.973 -25.825 1.00 83.06 69 ARG A CA 1
ATOM 554 C C . ARG A 1 69 ? 9.952 5.326 -24.442 1.00 83.06 69 ARG A C 1
ATOM 556 O O . ARG A 1 69 ? 8.917 5.194 -23.802 1.00 83.06 69 ARG A O 1
ATOM 563 N N . ARG A 1 70 ? 11.142 4.977 -23.943 1.00 79.50 70 ARG A N 1
ATOM 564 C CA . ARG A 1 70 ? 11.321 4.466 -22.569 1.00 79.50 70 ARG A CA 1
ATOM 565 C C . ARG A 1 70 ? 10.932 5.504 -21.509 1.00 79.50 70 ARG A C 1
ATOM 567 O O . ARG A 1 70 ? 10.479 5.129 -20.431 1.00 79.50 70 ARG A O 1
ATOM 574 N N . ARG A 1 71 ? 11.119 6.796 -21.806 1.00 75.31 71 ARG A N 1
ATOM 575 C CA . ARG A 1 71 ? 10.739 7.920 -20.933 1.00 75.31 71 ARG A CA 1
ATOM 576 C C . ARG A 1 71 ? 9.243 8.241 -20.974 1.00 75.31 71 ARG A C 1
ATOM 578 O O . ARG A 1 71 ? 8.739 8.791 -19.982 1.00 75.31 71 ARG A O 1
ATOM 585 N N . LYS A 1 72 ? 8.536 7.899 -22.063 1.00 73.19 72 LYS A N 1
ATOM 586 C CA . LYS A 1 72 ? 7.073 8.030 -22.142 1.00 73.19 72 LYS A CA 1
ATOM 587 C C . LYS A 1 72 ? 6.450 7.341 -20.924 1.00 73.19 72 LYS A C 1
ATOM 589 O O . LYS A 1 72 ? 6.880 6.268 -20.502 1.00 73.19 72 LYS A O 1
ATOM 594 N N . TRP A 1 73 ? 5.503 8.051 -20.309 1.00 60.34 73 TRP A N 1
ATOM 595 C CA . TRP A 1 73 ? 5.015 7.846 -18.937 1.00 60.34 73 TRP A CA 1
ATOM 596 C C . TRP A 1 73 ? 4.636 6.391 -18.617 1.00 60.34 73 TRP A C 1
ATOM 598 O O . TRP A 1 73 ? 4.935 5.904 -17.526 1.00 60.34 73 TRP A O 1
ATOM 608 N N . ASP A 1 74 ? 4.092 5.673 -19.597 1.00 62.78 74 ASP A N 1
ATOM 609 C CA . ASP A 1 74 ? 3.575 4.316 -19.427 1.00 62.78 74 ASP A CA 1
ATOM 610 C C . ASP A 1 74 ? 4.672 3.262 -19.224 1.00 62.78 74 ASP A C 1
ATOM 612 O O . ASP A 1 74 ? 4.509 2.350 -18.416 1.00 62.78 74 ASP A O 1
ATOM 616 N N . GLY A 1 75 ? 5.851 3.427 -19.838 1.00 64.19 75 GLY A N 1
ATOM 617 C CA . GLY A 1 75 ? 6.968 2.479 -19.710 1.00 64.19 75 GLY A CA 1
ATOM 618 C C . GLY A 1 75 ? 7.613 2.436 -18.317 1.00 64.19 75 GLY A C 1
ATOM 619 O O . GLY A 1 75 ? 8.409 1.543 -18.019 1.00 64.19 75 GLY A O 1
ATOM 620 N N . ARG A 1 76 ? 7.267 3.382 -17.433 1.00 75.44 76 ARG A N 1
ATOM 621 C CA . ARG A 1 76 ? 7.810 3.476 -16.065 1.00 75.44 76 ARG A CA 1
ATOM 622 C C . ARG A 1 76 ? 7.220 2.432 -15.129 1.00 75.44 76 ARG A C 1
ATOM 624 O O . ARG A 1 76 ? 7.842 2.069 -14.127 1.00 75.44 76 ARG A O 1
ATOM 631 N N . PHE A 1 77 ? 6.014 1.955 -15.419 1.00 85.56 77 PHE A N 1
ATOM 632 C CA . PHE A 1 77 ? 5.314 1.021 -14.550 1.00 85.56 77 PHE A CA 1
ATOM 633 C C . PHE A 1 77 ? 5.691 -0.413 -14.894 1.00 85.56 77 PHE A C 1
ATOM 635 O O . PHE A 1 77 ? 5.714 -0.814 -16.054 1.00 85.56 77 PHE A O 1
ATOM 642 N N . LYS A 1 78 ? 5.989 -1.216 -13.869 1.00 88.44 78 LYS A N 1
ATOM 643 C CA . LYS A 1 78 ? 6.266 -2.645 -14.057 1.00 88.44 78 LYS A CA 1
ATOM 644 C C . LYS A 1 78 ? 5.054 -3.368 -14.662 1.00 88.44 78 LYS A C 1
ATOM 646 O O . LYS A 1 78 ? 5.230 -4.144 -15.588 1.00 88.44 78 LYS A O 1
ATOM 651 N N . LEU A 1 79 ? 3.847 -3.010 -14.219 1.00 89.75 79 LEU A N 1
ATOM 652 C CA . LEU A 1 79 ? 2.584 -3.571 -14.715 1.00 89.75 79 LEU A CA 1
ATOM 653 C C . LEU A 1 79 ? 2.273 -3.189 -16.170 1.00 89.75 79 LEU A C 1
ATOM 655 O O . LEU A 1 79 ? 1.650 -3.959 -16.881 1.00 89.75 79 LEU A O 1
ATOM 659 N N . ALA A 1 80 ? 2.742 -2.041 -16.662 1.00 85.06 80 ALA A N 1
ATOM 660 C CA . ALA A 1 80 ? 2.592 -1.709 -18.081 1.00 85.06 80 ALA A CA 1
ATOM 661 C C . ALA A 1 80 ? 3.556 -2.510 -18.975 1.00 85.06 80 ALA A C 1
ATOM 663 O O . ALA A 1 80 ? 3.248 -2.782 -20.129 1.00 85.06 80 ALA A O 1
ATOM 664 N N . ARG A 1 81 ? 4.726 -2.891 -18.442 1.00 84.06 81 ARG A N 1
ATOM 665 C CA . ARG A 1 81 ? 5.757 -3.654 -19.166 1.00 84.06 81 ARG A CA 1
ATOM 666 C C . ARG A 1 81 ? 5.538 -5.166 -19.143 1.00 84.06 81 ARG A C 1
ATOM 668 O O . ARG A 1 81 ? 6.143 -5.858 -19.951 1.00 84.06 81 ARG A O 1
ATOM 675 N N . GLN A 1 82 ? 4.752 -5.671 -18.195 1.00 89.25 82 GLN A N 1
ATOM 676 C CA . GLN A 1 82 ? 4.533 -7.102 -17.971 1.00 89.25 82 GLN A CA 1
ATOM 677 C C . GLN A 1 82 ? 3.024 -7.388 -17.959 1.00 89.25 82 GLN A C 1
ATOM 679 O O . GLN A 1 82 ? 2.404 -7.268 -16.897 1.00 89.25 82 GLN A O 1
ATOM 684 N N . PRO A 1 83 ? 2.429 -7.728 -19.121 1.00 88.38 83 PRO A N 1
ATOM 685 C CA . PRO A 1 83 ? 0.993 -7.979 -19.254 1.00 88.38 83 PRO A CA 1
ATOM 686 C C . PRO A 1 83 ? 0.483 -9.098 -18.341 1.00 88.38 83 PRO A C 1
ATOM 688 O O . PRO A 1 83 ? -0.555 -8.931 -17.708 1.00 88.38 83 PRO A O 1
ATOM 691 N N . ASP A 1 84 ? 1.245 -10.182 -18.189 1.00 91.19 84 ASP A N 1
ATOM 692 C CA . ASP A 1 84 ? 0.841 -11.328 -17.361 1.00 91.19 84 ASP A CA 1
ATOM 693 C C . ASP A 1 84 ? 0.762 -10.948 -15.881 1.00 91.19 84 ASP A C 1
ATOM 695 O O . ASP A 1 84 ? -0.235 -11.198 -15.204 1.00 91.19 84 ASP A O 1
ATOM 699 N N . LEU A 1 85 ? 1.779 -10.227 -15.391 1.00 93.75 85 LEU A N 1
ATOM 700 C CA . LEU A 1 85 ? 1.784 -9.704 -14.025 1.00 93.75 85 LEU A CA 1
ATOM 701 C C . LEU A 1 85 ? 0.635 -8.713 -13.806 1.00 93.75 85 LEU A C 1
ATOM 703 O O . LEU A 1 85 ? 0.037 -8.680 -12.733 1.00 93.75 85 LEU A O 1
ATOM 707 N N . ARG A 1 86 ? 0.321 -7.891 -14.814 1.00 92.94 86 ARG A N 1
ATOM 708 C CA . ARG A 1 86 ? -0.824 -6.980 -14.761 1.00 92.94 86 ARG A CA 1
ATOM 709 C C . ARG A 1 86 ? -2.133 -7.746 -14.644 1.00 92.94 86 ARG A C 1
ATOM 711 O O . ARG A 1 86 ? -2.941 -7.368 -13.805 1.00 92.94 86 ARG A O 1
ATOM 718 N N . LYS A 1 87 ? -2.331 -8.796 -15.439 1.00 93.19 87 LYS A N 1
ATOM 719 C CA . LYS A 1 87 ? -3.537 -9.626 -15.387 1.00 93.19 87 LYS A CA 1
ATOM 720 C C . LYS A 1 87 ? -3.717 -10.239 -13.997 1.00 93.19 87 LYS A C 1
ATOM 722 O O . LYS A 1 87 ? -4.734 -9.984 -13.361 1.00 93.19 87 LYS A O 1
ATOM 727 N N . LEU A 1 88 ? -2.679 -10.891 -13.474 1.00 94.31 88 LEU A N 1
ATOM 728 C CA . LEU A 1 88 ? -2.709 -11.531 -12.156 1.00 94.31 88 LEU A CA 1
ATOM 729 C C . LEU A 1 88 ? -2.997 -10.536 -11.021 1.00 94.31 88 LEU A C 1
ATOM 731 O O . LEU A 1 88 ? -3.813 -10.800 -10.133 1.00 94.31 88 LEU A O 1
ATOM 735 N N . VAL A 1 89 ? -2.357 -9.360 -11.047 1.00 95.31 89 VAL A N 1
ATOM 736 C CA . VAL A 1 89 ? -2.642 -8.304 -10.063 1.00 95.31 89 VAL A CA 1
ATOM 737 C C . VAL A 1 89 ? -4.081 -7.805 -10.208 1.00 95.31 89 VAL A C 1
ATOM 739 O O . VAL A 1 89 ? -4.746 -7.612 -9.195 1.00 95.31 89 VAL A O 1
ATOM 742 N N . GLY A 1 90 ? -4.573 -7.614 -11.434 1.00 94.50 90 GLY A N 1
ATOM 743 C CA . GLY A 1 90 ? -5.946 -7.180 -11.699 1.00 94.50 90 GLY A CA 1
ATOM 744 C C . GLY A 1 90 ? -6.990 -8.159 -11.160 1.00 94.50 90 GLY A C 1
ATOM 745 O O . GLY A 1 90 ? -7.889 -7.742 -10.436 1.00 94.50 90 GLY A O 1
ATOM 746 N N . GLU A 1 91 ? -6.825 -9.453 -11.435 1.00 94.50 91 GLU A N 1
ATOM 747 C CA . GLU A 1 91 ? -7.689 -10.530 -10.928 1.00 94.50 91 GLU A CA 1
ATOM 748 C C . GLU A 1 91 ? -7.673 -10.587 -9.398 1.00 94.50 91 GLU A C 1
ATOM 750 O O . GLU A 1 91 ? -8.719 -10.653 -8.756 1.00 94.50 91 GLU A O 1
ATOM 755 N N . SER A 1 92 ? -6.491 -10.466 -8.790 1.00 94.69 92 SER A N 1
ATOM 756 C CA . SER A 1 92 ? -6.369 -10.461 -7.330 1.00 94.69 92 SER A CA 1
ATOM 757 C C . SER A 1 92 ? -7.081 -9.274 -6.681 1.00 94.69 92 SER A C 1
ATOM 759 O O . SER A 1 92 ? -7.727 -9.438 -5.647 1.00 94.69 92 SER A O 1
ATOM 761 N N . LEU A 1 93 ? -6.977 -8.082 -7.275 1.00 95.19 93 LEU A N 1
ATOM 762 C CA . LEU A 1 93 ? -7.702 -6.902 -6.799 1.00 95.19 93 LEU A CA 1
ATOM 763 C C . LEU A 1 93 ? -9.217 -7.058 -7.000 1.00 95.19 93 LEU A C 1
ATOM 765 O O . LEU A 1 93 ? -9.984 -6.651 -6.134 1.00 95.19 93 LEU A O 1
ATOM 769 N N . ALA A 1 94 ? -9.654 -7.680 -8.099 1.00 93.44 94 ALA A N 1
ATOM 770 C CA . ALA A 1 94 ? -11.067 -7.967 -8.349 1.00 93.44 94 ALA A CA 1
ATOM 771 C C . ALA A 1 94 ? -11.666 -8.948 -7.326 1.00 93.44 94 ALA A C 1
ATOM 773 O O . ALA A 1 94 ? -12.829 -8.807 -6.961 1.00 93.44 94 ALA A O 1
ATOM 774 N N . MET A 1 95 ? -10.858 -9.864 -6.782 1.00 93.88 95 MET A N 1
ATOM 775 C CA . MET A 1 95 ? -11.230 -10.723 -5.646 1.00 93.88 95 MET A CA 1
ATOM 776 C C . MET A 1 95 ? -11.252 -9.989 -4.289 1.00 93.88 95 MET A C 1
ATOM 778 O O . MET A 1 95 ? -11.452 -10.611 -3.249 1.00 93.88 95 MET A O 1
ATOM 782 N N . GLY A 1 96 ? -11.032 -8.672 -4.263 1.00 92.38 96 GLY A N 1
ATOM 783 C CA . GLY A 1 96 ? -11.075 -7.860 -3.046 1.00 92.38 96 GLY A CA 1
ATOM 784 C C . GLY A 1 96 ? -9.774 -7.845 -2.240 1.00 92.38 96 GLY A C 1
ATOM 785 O O . GLY A 1 96 ? -9.744 -7.284 -1.141 1.00 92.38 96 GLY A O 1
ATOM 786 N N . HIS A 1 97 ? -8.678 -8.410 -2.759 1.00 94.31 97 HIS A N 1
ATOM 787 C CA . HIS A 1 97 ? -7.384 -8.321 -2.086 1.00 94.31 97 HIS A CA 1
ATOM 788 C C . HIS A 1 97 ? -6.836 -6.889 -2.119 1.00 94.31 97 HIS A C 1
ATOM 790 O O . HIS A 1 97 ? -6.899 -6.184 -3.125 1.00 94.31 97 HIS A O 1
ATOM 796 N N . SER A 1 98 ? -6.222 -6.450 -1.021 1.00 93.38 98 SER A N 1
ATOM 797 C CA . SER A 1 98 ? -5.511 -5.173 -0.974 1.00 93.38 98 SER A CA 1
ATOM 798 C C . SER A 1 98 ? -4.173 -5.256 -1.728 1.00 93.38 98 SER A C 1
ATOM 800 O O . SER A 1 98 ? -3.551 -6.319 -1.768 1.00 93.38 98 SER A O 1
ATOM 802 N N . PRO A 1 99 ? -3.636 -4.144 -2.267 1.00 94.88 99 PRO A N 1
ATOM 803 C CA . PRO A 1 99 ? -2.314 -4.140 -2.903 1.00 94.88 99 PRO A CA 1
ATOM 804 C C . PRO A 1 99 ? -1.176 -4.695 -2.029 1.00 94.88 99 PRO A C 1
ATOM 806 O O . PRO A 1 99 ? -0.213 -5.251 -2.552 1.00 94.88 99 PRO A O 1
ATOM 809 N N . GLU A 1 100 ? -1.282 -4.557 -0.704 1.00 94.88 100 GLU A N 1
ATOM 810 C CA . GLU A 1 100 ? -0.341 -5.139 0.263 1.00 94.88 100 GLU A CA 1
ATOM 811 C C . GLU A 1 100 ? -0.470 -6.664 0.330 1.00 94.88 100 GLU A C 1
ATOM 813 O O . GLU A 1 100 ? 0.543 -7.361 0.288 1.00 94.88 100 GLU A O 1
ATOM 818 N N . GLN A 1 101 ? -1.701 -7.185 0.345 1.00 95.38 101 GLN A N 1
ATOM 819 C CA . GLN A 1 101 ? -1.964 -8.624 0.294 1.00 95.38 101 GLN A CA 1
ATOM 820 C C . GLN A 1 101 ? -1.484 -9.239 -1.024 1.00 95.38 101 GLN A C 1
ATOM 822 O O . GLN A 1 101 ? -0.837 -10.282 -0.996 1.00 95.38 101 GLN A O 1
ATOM 827 N N . VAL A 1 102 ? -1.733 -8.579 -2.162 1.00 95.56 102 VAL A N 1
ATOM 828 C CA . VAL A 1 102 ? -1.271 -9.050 -3.479 1.00 95.56 102 VAL A CA 1
ATOM 829 C C . VAL A 1 102 ? 0.256 -9.124 -3.530 1.00 95.56 102 VAL A C 1
ATOM 831 O O . VAL A 1 102 ? 0.813 -10.157 -3.896 1.00 95.56 102 VAL A O 1
ATOM 834 N N . ALA A 1 103 ? 0.948 -8.059 -3.113 1.00 95.94 103 ALA A N 1
ATOM 835 C CA . ALA A 1 103 ? 2.410 -8.040 -3.075 1.00 95.94 103 ALA A CA 1
ATOM 836 C C . ALA A 1 103 ? 2.983 -9.115 -2.134 1.00 95.94 103 ALA A C 1
ATOM 838 O O . ALA A 1 103 ? 3.953 -9.787 -2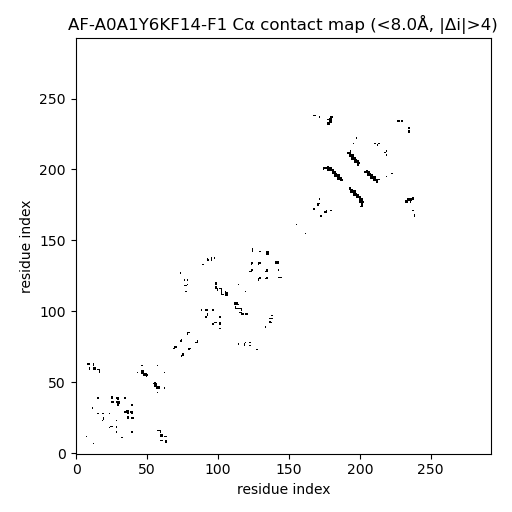.485 1.00 95.94 103 ALA A O 1
ATOM 839 N N . GLY A 1 104 ? 2.378 -9.291 -0.954 1.00 95.25 104 GLY A N 1
ATOM 840 C CA . GLY A 1 104 ? 2.793 -10.295 0.024 1.00 95.25 104 GLY A CA 1
ATOM 841 C C . GLY A 1 104 ? 2.573 -11.731 -0.456 1.00 95.25 104 GLY A C 1
ATOM 842 O O . GLY A 1 104 ? 3.456 -12.569 -0.289 1.00 95.25 104 GLY A O 1
ATOM 843 N N . ARG A 1 105 ? 1.432 -12.014 -1.095 1.00 94.88 105 ARG A N 1
ATOM 844 C CA . ARG A 1 105 ? 1.127 -13.335 -1.662 1.00 94.88 105 ARG A CA 1
ATOM 845 C C . ARG A 1 105 ? 2.095 -13.695 -2.788 1.00 94.88 105 ARG A C 1
ATOM 847 O O . ARG A 1 105 ? 2.726 -14.743 -2.719 1.00 94.88 105 ARG A O 1
ATOM 854 N N . LEU A 1 106 ? 2.309 -12.776 -3.732 1.00 94.31 106 LEU A N 1
ATOM 855 C CA . LEU A 1 106 ? 3.284 -12.953 -4.812 1.00 94.31 106 LEU A CA 1
ATOM 856 C C . LEU A 1 106 ? 4.697 -13.232 -4.289 1.00 94.31 106 LEU A C 1
ATOM 858 O O . LEU A 1 106 ? 5.411 -14.060 -4.849 1.00 94.31 106 LEU A O 1
ATOM 862 N N . ALA A 1 107 ? 5.099 -12.555 -3.210 1.00 94.38 107 ALA A N 1
ATOM 863 C CA . ALA A 1 107 ? 6.400 -12.782 -2.593 1.00 94.38 107 ALA A CA 1
ATOM 864 C C . ALA A 1 107 ? 6.533 -14.182 -1.976 1.00 94.38 107 ALA A C 1
ATOM 866 O O . ALA A 1 107 ? 7.608 -14.770 -2.064 1.00 94.38 107 ALA A O 1
ATOM 867 N N . ARG A 1 108 ? 5.457 -14.720 -1.387 1.00 93.50 108 ARG A N 1
ATOM 868 C CA . ARG A 1 108 ? 5.440 -16.077 -0.822 1.00 93.50 108 ARG A CA 1
ATOM 869 C C . ARG A 1 108 ? 5.475 -17.151 -1.902 1.00 93.50 108 ARG A C 1
ATOM 871 O O . ARG A 1 108 ? 6.281 -18.062 -1.806 1.00 93.50 108 ARG A O 1
ATOM 878 N N . GLU A 1 109 ? 4.645 -17.021 -2.933 1.00 92.50 109 GLU A N 1
ATOM 879 C CA . GLU A 1 109 ? 4.532 -18.026 -4.001 1.00 92.50 109 GLU A CA 1
ATOM 880 C C . GLU A 1 109 ? 5.813 -18.145 -4.838 1.00 92.50 109 GLU A C 1
ATOM 882 O O . GLU A 1 109 ? 6.157 -19.229 -5.290 1.00 92.50 109 GLU A O 1
ATOM 887 N N . HIS A 1 110 ? 6.539 -17.040 -5.033 1.00 88.25 110 HIS A N 1
ATOM 888 C CA . HIS A 1 110 ? 7.718 -17.005 -5.907 1.00 88.25 110 HIS A CA 1
ATOM 889 C C . HIS A 1 110 ? 9.045 -16.872 -5.145 1.00 88.25 110 HIS A C 1
ATOM 891 O O . HIS A 1 110 ? 10.088 -16.654 -5.763 1.00 88.25 110 HIS A O 1
ATOM 897 N N . GLY A 1 111 ? 9.014 -16.906 -3.808 1.00 83.62 111 GLY A N 1
ATOM 898 C CA . GLY A 1 111 ? 10.193 -16.789 -2.939 1.00 83.62 111 GLY A CA 1
ATOM 899 C C . GLY A 1 111 ? 10.919 -15.435 -2.972 1.00 83.62 111 GLY A C 1
ATOM 900 O O . GLY A 1 111 ? 11.932 -15.259 -2.299 1.00 83.62 111 GLY A O 1
ATOM 901 N N . ARG A 1 112 ? 10.439 -14.453 -3.746 1.00 86.44 112 ARG A N 1
ATOM 902 C CA . ARG A 1 112 ? 11.031 -13.110 -3.859 1.00 86.44 112 ARG A CA 1
ATOM 903 C C . ARG A 1 112 ? 9.973 -12.054 -4.124 1.00 86.44 112 ARG A C 1
ATOM 905 O O . ARG A 1 112 ? 8.972 -12.311 -4.787 1.00 86.44 112 ARG A O 1
ATOM 912 N N . VAL A 1 113 ? 10.228 -10.818 -3.693 1.00 84.50 113 VAL A N 1
ATOM 913 C CA . VAL A 1 113 ? 9.325 -9.690 -3.963 1.00 84.50 113 VAL A CA 1
ATOM 914 C C . VAL A 1 113 ? 9.283 -9.394 -5.464 1.00 84.50 113 VAL A C 1
ATOM 916 O O . VAL A 1 113 ? 10.187 -8.774 -6.025 1.00 84.50 113 VAL A O 1
ATOM 919 N N . ILE A 1 114 ? 8.196 -9.804 -6.122 1.00 91.00 114 ILE A N 1
ATOM 920 C CA . ILE A 1 114 ? 7.967 -9.508 -7.541 1.00 91.00 114 ILE A CA 1
ATOM 921 C C . ILE A 1 114 ? 7.632 -8.033 -7.720 1.00 91.00 114 ILE A C 1
ATOM 923 O O . ILE A 1 114 ? 8.185 -7.362 -8.591 1.00 91.00 114 ILE A O 1
ATOM 927 N N . ILE A 1 115 ? 6.715 -7.502 -6.920 1.00 94.44 115 ILE A N 1
ATOM 928 C CA . ILE A 1 115 ? 6.270 -6.119 -7.032 1.00 94.44 115 ILE A CA 1
ATOM 929 C C . ILE A 1 115 ? 5.929 -5.578 -5.650 1.00 94.44 115 ILE A C 1
ATOM 931 O O . ILE A 1 115 ? 5.286 -6.244 -4.848 1.00 94.44 115 ILE A O 1
ATOM 935 N N . SER A 1 116 ? 6.368 -4.353 -5.366 1.00 95.19 116 SER A N 1
ATOM 936 C CA . SER A 1 116 ? 5.968 -3.660 -4.143 1.00 95.19 116 SER A CA 1
ATOM 937 C C . SER A 1 116 ? 4.520 -3.181 -4.257 1.00 95.19 116 SER A C 1
ATOM 939 O O . SER A 1 116 ? 4.107 -2.679 -5.307 1.00 95.19 116 SER A O 1
ATOM 941 N N . HIS A 1 117 ? 3.780 -3.240 -3.151 1.00 93.75 117 HIS A N 1
ATOM 942 C CA . HIS A 1 117 ? 2.438 -2.669 -3.040 1.00 93.75 117 HIS A CA 1
ATOM 943 C C . HIS A 1 117 ? 2.404 -1.180 -3.422 1.00 93.75 117 HIS A C 1
ATOM 945 O O . HIS A 1 117 ? 1.430 -0.713 -4.007 1.00 93.75 117 HIS A O 1
ATOM 951 N N . GLU A 1 118 ? 3.494 -0.438 -3.195 1.00 94.00 118 GLU A N 1
ATOM 952 C CA . GLU A 1 118 ? 3.597 0.961 -3.617 1.00 94.00 118 GLU A CA 1
ATOM 953 C C . GLU A 1 118 ? 3.658 1.101 -5.142 1.00 94.00 118 GLU A C 1
ATOM 955 O O . GLU A 1 118 ? 3.077 2.022 -5.713 1.00 94.00 118 GLU A O 1
ATOM 960 N N . SER A 1 119 ? 4.306 0.158 -5.831 1.00 93.38 119 SER A N 1
ATOM 961 C CA . SER A 1 119 ? 4.321 0.138 -7.299 1.00 93.38 119 SER A CA 1
ATOM 962 C C . SER A 1 119 ? 2.940 -0.171 -7.876 1.00 93.38 119 SER A C 1
ATOM 964 O O . SER A 1 119 ? 2.581 0.407 -8.903 1.00 93.38 119 SER A O 1
ATOM 966 N N . ILE A 1 120 ? 2.161 -1.023 -7.200 1.00 93.81 120 ILE A N 1
ATOM 967 C CA . ILE A 1 120 ? 0.757 -1.287 -7.539 1.00 93.81 120 ILE A CA 1
ATOM 968 C C . ILE A 1 120 ? -0.070 -0.009 -7.339 1.00 93.81 120 ILE A C 1
ATOM 970 O O . ILE A 1 120 ? -0.736 0.431 -8.273 1.00 93.81 120 ILE A O 1
ATOM 974 N N . TYR A 1 121 ? 0.029 0.656 -6.180 1.00 92.50 121 TYR A N 1
ATOM 975 C CA . TYR A 1 121 ? -0.679 1.919 -5.935 1.00 92.50 121 TYR A CA 1
ATOM 976 C C . TYR A 1 121 ? -0.335 2.991 -6.969 1.00 92.50 121 TYR A C 1
ATOM 978 O O . TYR A 1 121 ? -1.234 3.622 -7.525 1.00 92.50 121 TYR A O 1
ATOM 986 N N . ARG A 1 122 ? 0.956 3.187 -7.260 1.00 91.06 122 ARG A N 1
ATOM 987 C CA . ARG A 1 122 ? 1.402 4.189 -8.234 1.00 91.06 122 ARG A CA 1
ATOM 988 C C . ARG A 1 122 ? 0.830 3.921 -9.626 1.00 91.06 122 ARG A C 1
ATOM 990 O O . ARG A 1 122 ? 0.538 4.876 -10.333 1.00 91.06 122 ARG A O 1
ATOM 997 N N . PHE A 1 123 ? 0.667 2.650 -10.003 1.00 90.75 123 PHE A N 1
ATOM 998 C CA . PHE A 1 123 ? 0.015 2.266 -11.254 1.00 90.75 123 PHE A CA 1
ATOM 999 C C . PHE A 1 123 ? -1.495 2.525 -11.217 1.00 90.75 123 PHE A C 1
ATOM 1001 O O . PHE A 1 123 ? -1.999 3.164 -12.127 1.00 90.75 123 PHE A O 1
ATOM 1008 N N . ILE A 1 124 ? -2.210 2.115 -10.163 1.00 91.12 124 ILE A N 1
ATOM 1009 C CA . ILE A 1 124 ? -3.672 2.297 -10.052 1.00 91.12 124 ILE A CA 1
ATOM 1010 C C . ILE A 1 124 ? -4.079 3.773 -10.149 1.00 91.12 124 ILE A C 1
ATOM 1012 O O . ILE A 1 124 ? -5.063 4.111 -10.803 1.00 91.12 124 ILE A O 1
ATOM 1016 N N . TYR A 1 125 ? -3.321 4.661 -9.505 1.00 88.00 125 TYR A N 1
ATOM 1017 C CA . TYR A 1 125 ? -3.599 6.100 -9.521 1.00 88.00 125 TYR A CA 1
ATOM 1018 C C . TYR A 1 125 ? -3.033 6.823 -10.748 1.00 88.00 125 TYR A C 1
ATOM 1020 O O . TYR A 1 125 ? -3.144 8.045 -10.849 1.00 88.00 125 TYR A O 1
ATOM 1028 N N . HIS A 1 126 ? -2.428 6.091 -11.681 1.00 86.25 126 HIS A N 1
ATOM 1029 C CA . HIS A 1 126 ? -1.954 6.638 -12.939 1.00 86.25 126 HIS A CA 1
ATOM 1030 C C . HIS A 1 126 ? -3.096 6.774 -13.956 1.00 86.25 126 HIS A C 1
ATOM 1032 O O . HIS A 1 126 ? -4.042 5.987 -13.963 1.00 86.25 126 HIS A O 1
ATOM 1038 N N . ARG A 1 127 ? -2.980 7.746 -14.871 1.00 75.31 127 ARG A N 1
ATOM 1039 C CA . ARG A 1 127 ? -4.035 8.098 -15.837 1.00 75.31 127 ARG A CA 1
ATOM 1040 C C . ARG A 1 127 ? -4.478 6.917 -16.707 1.00 75.31 127 ARG A C 1
ATOM 1042 O O . ARG A 1 127 ? -5.653 6.830 -17.035 1.00 75.31 127 ARG A O 1
ATOM 1049 N N . THR A 1 128 ? -3.569 6.008 -17.064 1.00 70.81 128 THR A N 1
ATOM 1050 C CA . THR A 1 128 ? -3.909 4.807 -17.849 1.00 70.81 128 THR A CA 1
ATOM 1051 C C . THR A 1 128 ? -4.761 3.814 -17.066 1.00 70.81 128 THR A C 1
ATOM 1053 O O . THR A 1 128 ? -5.835 3.465 -17.531 1.00 70.81 128 THR A O 1
ATOM 1056 N N . ALA A 1 129 ? -4.368 3.432 -15.849 1.00 70.19 129 ALA A N 1
ATOM 1057 C CA . ALA A 1 129 ? -5.179 2.531 -15.024 1.00 70.19 129 ALA A CA 1
ATOM 1058 C C . ALA A 1 129 ? -6.492 3.179 -14.544 1.00 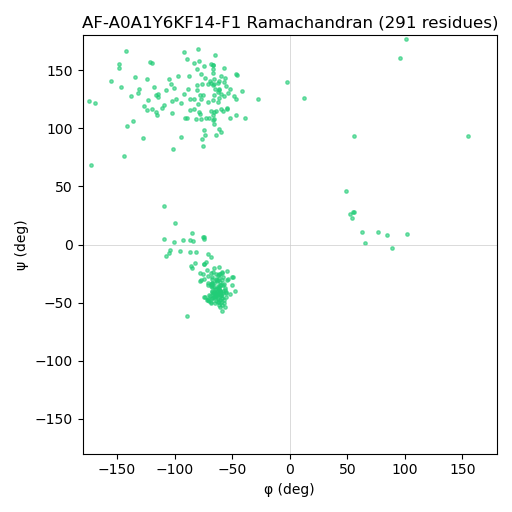70.19 129 ALA A C 1
ATOM 1060 O O . ALA A 1 129 ? -7.472 2.486 -14.272 1.00 70.19 129 ALA A O 1
ATOM 1061 N N . GLN A 1 130 ? -6.537 4.513 -14.458 1.00 73.44 130 GLN A N 1
ATOM 1062 C CA . GLN A 1 130 ? -7.771 5.244 -14.176 1.00 73.44 130 GLN A CA 1
ATOM 1063 C C . GLN A 1 130 ? -8.795 5.150 -15.312 1.00 73.44 130 GLN A C 1
ATOM 1065 O O . GLN A 1 130 ? -9.983 5.099 -14.998 1.00 73.44 130 GLN A O 1
ATOM 1070 N N . LYS A 1 131 ? -8.365 5.084 -16.585 1.00 72.06 131 LYS A N 1
ATOM 1071 C CA . LYS A 1 131 ? -9.274 4.819 -17.720 1.00 72.06 131 LYS A CA 1
ATOM 1072 C C . LYS A 1 131 ? -9.940 3.451 -17.589 1.00 72.06 131 LYS A C 1
ATOM 1074 O O . LYS A 1 131 ? -11.130 3.331 -17.832 1.00 72.06 131 LYS A O 1
ATOM 1079 N N . ASP A 1 132 ? -9.187 2.472 -17.100 1.00 81.62 132 ASP A N 1
ATOM 1080 C CA . ASP A 1 132 ? -9.660 1.104 -16.880 1.00 81.62 132 ASP A CA 1
ATOM 1081 C C . ASP A 1 132 ? -10.369 0.934 -15.517 1.00 81.62 132 ASP A C 1
ATOM 1083 O O . ASP A 1 132 ? -10.619 -0.181 -15.070 1.00 81.62 132 ASP A O 1
ATOM 1087 N N . TYR A 1 133 ? -10.654 2.035 -14.809 1.00 86.94 133 TYR A N 1
ATOM 1088 C CA . TYR A 1 133 ? -11.342 2.069 -13.513 1.00 86.94 133 TYR A CA 1
ATOM 1089 C C . TYR A 1 133 ? -10.722 1.207 -12.397 1.00 86.94 133 TYR A C 1
ATOM 1091 O O . TYR A 1 133 ? -11.408 0.855 -11.439 1.00 86.94 133 TYR A O 1
ATOM 1099 N N . TRP A 1 134 ? -9.409 0.952 -12.424 1.00 90.00 134 TRP A N 1
ATOM 1100 C CA . TRP A 1 134 ? -8.730 0.108 -11.421 1.00 90.00 134 TRP A CA 1
ATOM 1101 C C . TRP A 1 134 ? -8.875 0.613 -9.982 1.00 90.00 134 TRP A C 1
ATOM 1103 O O . TRP A 1 134 ? -8.806 -0.159 -9.030 1.00 90.00 134 TRP A O 1
ATOM 1113 N N . HIS A 1 135 ? -9.108 1.913 -9.802 1.00 88.06 135 HIS A N 1
ATOM 1114 C CA . HIS A 1 135 ? -9.386 2.489 -8.490 1.00 88.06 135 HIS A CA 1
ATOM 1115 C C . HIS A 1 135 ? -10.647 1.905 -7.835 1.00 88.06 135 HIS A C 1
ATOM 1117 O O . HIS A 1 135 ? -10.718 1.898 -6.610 1.00 88.06 135 HIS A O 1
ATOM 1123 N N . ARG A 1 136 ? -11.609 1.398 -8.623 1.00 91.25 136 ARG A N 1
ATOM 1124 C CA . ARG A 1 136 ? -12.824 0.720 -8.142 1.00 91.25 136 ARG A CA 1
ATOM 1125 C C . ARG A 1 136 ? -12.558 -0.692 -7.622 1.00 91.25 136 ARG A C 1
ATOM 1127 O O . ARG A 1 136 ? -13.388 -1.212 -6.901 1.00 91.25 136 ARG A O 1
ATOM 1134 N N . LEU A 1 137 ? -11.411 -1.287 -7.947 1.00 90.88 137 LEU A N 1
ATOM 1135 C CA . LEU A 1 137 ? -10.994 -2.579 -7.393 1.00 90.88 137 LEU A CA 1
ATOM 1136 C C . LEU A 1 137 ? -10.362 -2.427 -5.997 1.00 90.88 137 LEU A C 1
ATOM 1138 O O . LEU A 1 137 ? -10.023 -3.406 -5.346 1.00 90.88 137 LEU A O 1
ATOM 1142 N N . LEU A 1 138 ? -10.151 -1.191 -5.528 1.00 90.50 138 LEU A N 1
ATOM 1143 C CA . LEU A 1 138 ? -9.655 -0.937 -4.179 1.00 90.50 138 LEU A CA 1
ATOM 1144 C C . LEU A 1 138 ? -10.820 -0.864 -3.193 1.00 90.50 138 LEU A C 1
ATOM 1146 O O . LEU A 1 138 ? -11.783 -0.178 -3.507 1.00 90.50 138 LEU A O 1
ATOM 1150 N N . PRO A 1 139 ? -10.678 -1.334 -1.939 1.00 85.19 139 PRO A N 1
ATOM 1151 C CA . PRO A 1 139 ? -11.770 -1.358 -0.953 1.00 85.19 139 PRO A CA 1
ATOM 1152 C C . PRO A 1 139 ? -12.484 -0.023 -0.687 1.00 85.19 139 PRO A C 1
ATOM 1154 O O . PRO A 1 139 ? -13.604 0.006 -0.196 1.00 85.19 139 PRO A O 1
ATOM 1157 N N . ARG A 1 140 ? -11.831 1.114 -0.958 1.00 84.75 140 ARG A N 1
ATOM 1158 C CA . ARG A 1 140 ? -12.412 2.456 -0.760 1.00 84.75 140 ARG A CA 1
ATOM 1159 C C . ARG A 1 140 ? -12.855 3.143 -2.050 1.00 84.75 140 ARG A C 1
ATOM 1161 O O . ARG A 1 140 ? -13.342 4.266 -1.969 1.00 84.75 140 ARG A O 1
ATOM 1168 N N . HIS A 1 141 ? -12.603 2.538 -3.211 1.00 88.19 141 HIS A N 1
ATOM 1169 C CA . HIS A 1 141 ? -13.019 3.020 -4.533 1.00 88.19 141 HIS A CA 1
ATOM 1170 C C . HIS A 1 141 ? -12.588 4.471 -4.842 1.00 88.19 141 HIS A C 1
ATOM 1172 O O . HIS A 1 141 ? -13.189 5.162 -5.662 1.00 88.19 141 HIS A O 1
ATOM 1178 N N . LYS A 1 142 ? -11.547 4.982 -4.167 1.00 85.12 142 LYS A N 1
ATOM 1179 C CA . LYS A 1 142 ? -11.154 6.393 -4.273 1.00 85.12 142 LYS A CA 1
ATOM 1180 C C . LYS A 1 142 ? -10.337 6.627 -5.532 1.00 85.12 142 LYS A C 1
ATOM 1182 O O . LYS A 1 142 ? -9.336 5.959 -5.740 1.00 85.12 142 LYS A O 1
ATOM 1187 N N . LEU A 1 143 ? -10.680 7.669 -6.286 1.00 83.88 143 LEU A N 1
ATOM 1188 C CA . LEU A 1 143 ? -9.929 8.123 -7.467 1.00 83.88 143 LEU A CA 1
ATOM 1189 C C . LEU A 1 143 ? -8.498 8.581 -7.154 1.00 83.88 143 LEU A C 1
ATOM 1191 O O . LEU A 1 143 ? -7.628 8.543 -8.023 1.00 83.88 143 LEU A O 1
ATOM 1195 N N . ARG A 1 144 ? -8.246 9.037 -5.922 1.00 82.75 144 ARG A N 1
ATOM 1196 C CA . ARG A 1 144 ? -6.930 9.486 -5.455 1.00 82.75 144 ARG A CA 1
ATOM 1197 C C . ARG A 1 144 ? -6.621 8.905 -4.085 1.00 82.75 144 ARG A C 1
ATOM 1199 O O . ARG A 1 144 ? -7.496 8.816 -3.217 1.00 82.75 144 ARG A O 1
ATOM 1206 N N . ARG A 1 145 ? -5.347 8.582 -3.864 1.00 80.81 145 ARG A N 1
ATOM 1207 C CA . ARG A 1 145 ? -4.851 8.215 -2.538 1.00 80.81 145 ARG A CA 1
ATOM 1208 C C . ARG A 1 145 ? -4.894 9.453 -1.646 1.00 80.81 145 ARG A C 1
ATOM 1210 O O . ARG A 1 145 ? -4.206 10.434 -1.905 1.00 80.81 145 ARG A O 1
ATOM 1217 N N . GLY A 1 146 ? -5.725 9.419 -0.607 1.00 79.56 146 GLY A N 1
ATOM 1218 C CA . GLY A 1 146 ? -5.727 10.466 0.412 1.00 79.56 146 GLY A CA 1
ATOM 1219 C C . GLY A 1 146 ? -4.405 10.494 1.185 1.00 79.56 146 GLY A C 1
ATOM 1220 O O . GLY A 1 146 ? -3.649 9.519 1.180 1.00 79.56 146 GLY A O 1
ATOM 1221 N N . ARG A 1 147 ? -4.143 11.596 1.894 1.00 77.50 147 ARG A N 1
ATOM 1222 C CA . ARG A 1 147 ? -2.973 11.706 2.773 1.00 77.50 147 ARG A CA 1
ATOM 1223 C C . ARG A 1 147 ? -3.000 10.572 3.799 1.00 77.50 147 ARG A C 1
ATOM 1225 O O . ARG A 1 147 ? -4.011 10.374 4.479 1.00 77.50 147 ARG A O 1
ATOM 1232 N N . ARG A 1 148 ? -1.894 9.829 3.915 1.00 71.00 148 ARG A N 1
ATOM 1233 C CA . ARG A 1 148 ? -1.738 8.817 4.965 1.00 71.00 148 ARG A CA 1
ATOM 1234 C C . ARG A 1 148 ? -1.865 9.544 6.301 1.00 71.00 148 ARG A C 1
ATOM 1236 O O . ARG A 1 148 ? -1.079 10.449 6.586 1.00 71.00 148 ARG A O 1
ATOM 1243 N N . ARG A 1 149 ? -2.891 9.205 7.086 1.00 70.00 149 ARG A N 1
ATOM 1244 C CA . ARG A 1 149 ? -2.977 9.695 8.462 1.00 70.00 149 ARG A CA 1
ATOM 1245 C C . ARG A 1 149 ? -1.729 9.182 9.171 1.00 70.00 149 ARG A C 1
ATOM 1247 O O . ARG A 1 149 ? -1.403 8.001 9.045 1.00 70.00 149 ARG A O 1
ATOM 1254 N N . ARG A 1 150 ? -1.002 10.078 9.843 1.00 71.62 150 ARG A N 1
ATOM 1255 C CA . ARG A 1 150 ? 0.058 9.642 10.754 1.00 71.62 150 ARG A CA 1
ATOM 1256 C C . ARG A 1 150 ? -0.593 8.692 11.764 1.00 71.62 150 ARG A C 1
ATOM 1258 O O . ARG A 1 150 ? -1.752 8.942 12.108 1.00 71.62 150 ARG A O 1
ATOM 1265 N N . PRO A 1 151 ? 0.092 7.625 12.198 1.00 64.44 151 PRO A N 1
ATOM 1266 C CA . PRO A 1 151 ? -0.388 6.847 13.322 1.00 64.44 151 PRO A CA 1
ATOM 1267 C C . PRO A 1 151 ? -0.461 7.806 14.513 1.00 64.44 151 PRO A C 1
ATOM 1269 O O . PRO A 1 151 ? 0.550 8.140 15.118 1.00 64.44 151 PRO A O 1
ATOM 1272 N N . SER A 1 152 ? -1.642 8.356 14.784 1.00 67.06 152 SER A N 1
ATOM 1273 C CA . SER A 1 152 ? -1.925 8.878 16.108 1.00 67.06 152 SER A CA 1
ATOM 1274 C C . SER A 1 152 ? -2.049 7.653 16.999 1.00 67.06 152 SER A C 1
ATOM 1276 O O . SER A 1 152 ? -2.643 6.659 16.568 1.00 67.06 152 SER A O 1
ATOM 1278 N N . GLY A 1 153 ? -1.488 7.708 18.206 1.00 66.19 153 GLY A N 1
ATOM 1279 C CA . GLY A 1 153 ? -1.687 6.653 19.195 1.00 66.19 153 GLY A CA 1
ATOM 1280 C C . GLY A 1 153 ? -3.165 6.264 19.291 1.00 66.19 153 GLY A C 1
ATOM 1281 O O . GLY A 1 153 ? -4.058 7.087 19.056 1.00 66.19 153 GLY A O 1
ATOM 1282 N N . SER A 1 154 ? -3.423 4.988 19.571 1.00 75.75 154 SER A N 1
ATOM 1283 C CA . SER A 1 154 ? -4.787 4.525 19.825 1.00 75.75 154 SER A CA 1
ATOM 1284 C C . SER A 1 154 ? -5.373 5.334 20.984 1.00 75.75 154 SER A C 1
ATOM 1286 O O . SER A 1 154 ? -4.665 5.533 21.965 1.00 75.75 154 SER A O 1
ATOM 1288 N N . PRO A 1 155 ? -6.649 5.752 20.957 1.00 75.31 155 PRO A N 1
ATOM 1289 C CA . PRO A 1 155 ? -7.289 6.366 22.121 1.00 75.31 155 PRO A CA 1
ATOM 1290 C C . PRO A 1 155 ? -7.093 5.563 23.421 1.00 75.31 155 PRO A C 1
ATOM 1292 O O . PRO A 1 155 ? -7.012 6.138 24.503 1.00 75.31 155 PRO A O 1
ATOM 1295 N N . ALA A 1 156 ? -6.926 4.239 23.305 1.00 75.06 156 ALA A N 1
ATOM 1296 C CA . ALA A 1 156 ? -6.621 3.345 24.416 1.00 75.06 156 ALA A CA 1
ATOM 1297 C C . ALA A 1 156 ? -5.290 3.647 25.132 1.00 75.06 156 ALA A C 1
ATOM 1299 O O . ALA A 1 156 ? -5.165 3.315 26.307 1.00 75.06 156 ALA A O 1
ATOM 1300 N N . SER A 1 157 ? -4.307 4.276 24.472 1.00 76.62 157 SER A N 1
ATOM 1301 C CA . SER A 1 157 ? -3.029 4.646 25.100 1.00 76.62 157 SER A CA 1
ATOM 1302 C C . SER A 1 157 ? -3.154 5.819 26.073 1.00 76.62 157 SER A C 1
ATOM 1304 O O . SER A 1 157 ? -2.248 6.044 26.864 1.00 76.62 157 SER A O 1
ATOM 1306 N N . PHE A 1 158 ? -4.259 6.570 26.031 1.00 81.69 158 PHE A N 1
ATOM 1307 C CA . PHE A 1 158 ? -4.521 7.653 26.985 1.00 81.69 158 PHE A CA 1
ATOM 1308 C C . PHE A 1 158 ? -5.208 7.166 28.270 1.00 81.69 158 PHE A C 1
ATOM 1310 O O . PHE A 1 158 ? -5.379 7.947 29.206 1.00 81.69 158 PHE A O 1
ATOM 1317 N N . ILE A 1 159 ? -5.608 5.890 28.336 1.00 81.94 159 ILE A N 1
ATOM 1318 C CA . ILE A 1 159 ? -6.233 5.301 29.523 1.00 81.94 159 ILE A CA 1
ATOM 1319 C C . ILE A 1 159 ? -5.134 5.014 30.551 1.00 81.94 159 ILE A C 1
ATOM 1321 O O . ILE A 1 159 ? -4.327 4.099 30.381 1.00 81.94 159 ILE A O 1
ATOM 1325 N N . LYS A 1 160 ? -5.100 5.806 31.627 1.00 82.69 160 LYS A N 1
ATOM 1326 C CA . LYS A 1 160 ? -4.174 5.598 32.748 1.00 82.69 160 LYS A CA 1
ATOM 1327 C C . LYS A 1 160 ? -4.439 4.238 33.401 1.00 82.69 160 LYS A C 1
ATOM 1329 O O . LYS A 1 160 ? -5.593 3.849 33.542 1.00 82.69 160 LYS A O 1
ATOM 1334 N N . GLN A 1 161 ? -3.370 3.538 33.795 1.00 84.88 161 GLN A N 1
ATOM 1335 C CA . GLN A 1 161 ? -3.435 2.235 34.481 1.00 84.88 161 GLN A CA 1
ATOM 1336 C C . GLN A 1 161 ? -4.222 1.155 33.712 1.00 84.88 161 GLN A C 1
ATOM 1338 O O . GLN A 1 161 ? -4.785 0.235 34.304 1.00 84.88 161 GLN A O 1
ATOM 1343 N N . ARG A 1 162 ? -4.263 1.244 32.375 1.00 84.00 162 ARG A N 1
ATOM 1344 C CA . ARG A 1 162 ? -4.877 0.210 31.541 1.00 84.00 162 ARG A CA 1
ATOM 1345 C C . ARG A 1 162 ? -4.102 -1.100 31.677 1.00 84.00 162 ARG A C 1
ATOM 1347 O O . ARG A 1 162 ? -2.982 -1.193 31.185 1.00 84.00 162 ARG A O 1
ATOM 1354 N N . ARG A 1 163 ? -4.743 -2.123 32.239 1.00 81.88 163 ARG A N 1
ATOM 1355 C CA . ARG A 1 163 ? -4.246 -3.502 32.191 1.00 81.88 163 ARG A CA 1
ATOM 1356 C C . ARG A 1 163 ? -4.652 -4.158 30.864 1.00 81.88 163 ARG A C 1
ATOM 1358 O O . ARG A 1 163 ? -5.832 -4.103 30.501 1.00 81.88 163 ARG A O 1
ATOM 1365 N N . PRO A 1 164 ? -3.713 -4.705 30.077 1.00 82.94 164 PRO A N 1
ATOM 1366 C CA . PRO A 1 164 ? -4.034 -5.418 28.850 1.00 82.94 164 PRO A CA 1
ATOM 1367 C C . PRO A 1 164 ? -4.797 -6.717 29.143 1.00 82.94 164 PRO A C 1
ATOM 1369 O O . PRO A 1 164 ? -4.664 -7.323 30.200 1.00 82.94 164 PRO A O 1
ATOM 1372 N N . ILE A 1 165 ? -5.584 -7.175 28.165 1.00 79.12 165 ILE A N 1
ATOM 1373 C CA . ILE A 1 165 ? -6.366 -8.422 28.269 1.00 79.12 165 ILE A CA 1
ATOM 1374 C C . ILE A 1 165 ? -5.449 -9.640 28.473 1.00 79.12 165 ILE A C 1
ATOM 1376 O O . ILE A 1 165 ? -5.847 -10.595 29.128 1.00 79.12 165 ILE A O 1
ATOM 1380 N N . SER A 1 166 ? -4.217 -9.586 27.965 1.00 83.81 166 SER A N 1
ATOM 1381 C CA . SER A 1 166 ? -3.206 -10.635 28.127 1.00 83.81 166 SER A CA 1
ATOM 1382 C C . SER A 1 166 ? -2.729 -10.833 29.568 1.00 83.81 166 SER A C 1
ATOM 1384 O O . SER A 1 166 ? -2.196 -11.889 29.871 1.00 83.81 166 SER A O 1
ATOM 1386 N N . GLU A 1 167 ? -2.906 -9.845 30.450 1.00 85.56 167 GLU A N 1
ATOM 1387 C CA . GLU A 1 167 ? -2.556 -9.951 31.876 1.00 85.56 167 GLU A CA 1
ATOM 1388 C C . GLU A 1 167 ? -3.685 -10.561 32.724 1.00 85.56 167 GLU A C 1
ATOM 1390 O O . GLU A 1 167 ? -3.585 -10.617 33.950 1.00 85.56 167 GLU A O 1
ATOM 1395 N N 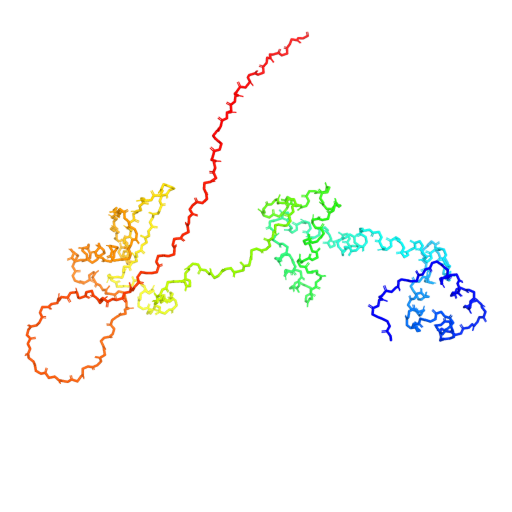. ARG A 1 168 ? -4.793 -10.998 32.109 1.00 82.25 168 ARG A N 1
ATOM 1396 C CA . ARG A 1 168 ? -5.879 -11.654 32.846 1.00 82.25 168 ARG A CA 1
ATOM 1397 C C . ARG A 1 168 ? -5.405 -13.005 33.406 1.00 82.25 168 ARG A C 1
ATOM 1399 O O . ARG A 1 168 ? -4.778 -13.766 32.670 1.00 82.25 168 ARG A O 1
ATOM 1406 N N . PRO A 1 169 ? -5.755 -13.348 34.659 1.00 83.19 169 PRO A N 1
ATOM 1407 C CA . PRO A 1 169 ? -5.514 -14.685 35.191 1.00 83.19 169 PRO A CA 1
ATOM 1408 C C . PRO A 1 169 ? -6.222 -15.759 34.360 1.00 83.19 169 PRO A C 1
ATOM 1410 O O . PRO A 1 169 ? -7.342 -15.546 33.887 1.00 83.19 169 PRO A O 1
ATOM 1413 N N . ALA A 1 170 ? -5.599 -16.932 34.236 1.00 82.62 170 ALA A N 1
ATOM 1414 C CA . ALA A 1 170 ? -6.120 -18.050 33.443 1.00 82.62 170 ALA A CA 1
ATOM 1415 C C . ALA A 1 170 ? -7.508 -18.535 33.912 1.00 82.62 170 ALA A C 1
ATOM 1417 O O . ALA A 1 170 ? -8.328 -18.966 33.100 1.00 82.62 170 ALA A O 1
ATOM 1418 N N . GLU A 1 171 ? -7.802 -18.402 35.207 1.00 78.88 171 GLU A N 1
ATOM 1419 C CA . GLU A 1 171 ? -9.085 -18.766 35.823 1.00 78.88 171 GLU A CA 1
ATOM 1420 C C . GLU A 1 171 ? -10.277 -18.064 35.149 1.00 78.88 171 GLU A C 1
ATOM 1422 O O . GLU A 1 171 ? -11.284 -18.707 34.844 1.00 78.88 171 GLU A O 1
ATOM 1427 N N . VAL A 1 172 ? -10.126 -16.780 34.796 1.00 77.12 172 VAL A N 1
ATOM 1428 C CA . VAL A 1 172 ? -11.168 -15.958 34.146 1.00 77.12 172 VAL A CA 1
ATOM 1429 C C . VAL A 1 172 ? -11.475 -16.445 32.725 1.00 77.12 172 VAL A C 1
ATOM 1431 O O . VAL A 1 172 ? -12.602 -16.312 32.227 1.00 77.12 172 VAL A O 1
ATOM 1434 N N . GLU A 1 173 ? -10.481 -17.022 32.050 1.00 77.88 173 GLU A N 1
ATOM 1435 C CA . GLU A 1 173 ? -10.644 -17.506 30.682 1.00 77.88 173 GLU A CA 1
ATOM 1436 C C . GLU A 1 173 ? -11.393 -18.840 30.636 1.00 77.88 173 GLU A C 1
ATOM 1438 O O . GLU A 1 173 ? -12.174 -19.069 29.714 1.00 77.88 173 GLU A O 1
ATOM 1443 N N . SER A 1 174 ? -11.251 -19.659 31.682 1.00 81.25 174 SER A N 1
ATOM 1444 C CA . SER A 1 174 ? -11.890 -20.974 31.786 1.00 81.25 174 SER A CA 1
ATOM 1445 C C . SER A 1 174 ? -13.423 -20.929 31.886 1.00 81.25 174 SER A C 1
ATOM 1447 O O . SER A 1 174 ? -14.078 -21.910 31.539 1.00 81.25 174 SER A O 1
ATOM 1449 N N . ARG A 1 175 ? -14.001 -19.804 32.350 1.00 84.62 175 ARG A N 1
ATOM 1450 C CA . ARG A 1 175 ? -15.452 -19.608 32.599 1.00 84.62 175 ARG A CA 1
ATOM 1451 C C . ARG A 1 175 ? -16.086 -20.684 33.492 1.00 84.62 175 ARG A C 1
ATOM 1453 O O . ARG A 1 175 ? -17.277 -20.959 33.375 1.00 84.62 175 ARG A O 1
ATOM 1460 N N . ARG A 1 176 ? -15.293 -21.315 34.359 1.00 85.44 176 ARG A N 1
ATOM 1461 C CA . ARG A 1 176 ? -15.740 -22.411 35.233 1.00 85.44 176 ARG A CA 1
ATOM 1462 C C . ARG A 1 176 ? -16.365 -21.939 36.540 1.00 85.44 176 ARG A C 1
ATOM 1464 O O . ARG A 1 176 ? -17.073 -22.713 37.175 1.00 85.44 176 ARG A O 1
ATOM 1471 N N . GLU A 1 177 ? -16.114 -20.694 36.927 1.00 86.06 177 GLU A N 1
ATOM 1472 C CA . GLU A 1 177 ? -16.555 -20.143 38.204 1.00 86.06 177 GLU A CA 1
ATOM 1473 C C . GLU A 1 177 ? -17.399 -18.881 38.017 1.00 86.06 177 GLU A C 1
ATOM 1475 O O . GLU A 1 177 ? -17.084 -18.063 37.140 1.00 86.06 177 GLU A O 1
ATOM 1480 N N . PRO A 1 178 ? -18.441 -18.695 38.849 1.00 86.38 178 PRO A N 1
ATOM 1481 C CA . PRO A 1 178 ? -19.322 -17.554 38.721 1.00 86.38 178 PRO A CA 1
ATOM 1482 C C . PRO A 1 178 ? -18.720 -16.343 39.428 1.00 86.38 178 PRO A C 1
ATOM 1484 O O . PRO A 1 178 ? -17.938 -16.453 40.376 1.00 86.38 178 PRO A O 1
ATOM 1487 N N . GLY A 1 179 ? -19.139 -15.162 38.987 1.00 86.12 179 GLY A N 1
ATOM 1488 C CA . GLY A 1 179 ? -18.759 -13.889 39.589 1.00 86.12 179 GLY A CA 1
ATOM 1489 C C . GLY A 1 179 ? -17.679 -13.135 38.822 1.00 86.12 179 GLY A C 1
ATOM 1490 O O . GLY A 1 179 ? -17.207 -12.115 39.313 1.00 86.12 179 GLY A O 1
ATOM 1491 N N . HIS A 1 180 ? -17.313 -13.578 37.618 1.00 88.75 180 HIS A N 1
ATOM 1492 C CA . HIS A 1 180 ? -16.450 -12.808 36.727 1.00 88.75 180 HIS A CA 1
ATOM 1493 C C . HIS A 1 180 ? -17.295 -11.926 35.806 1.00 88.75 180 HIS A C 1
ATOM 1495 O O . HIS A 1 180 ? -17.947 -12.410 34.878 1.00 88.75 180 HIS A O 1
ATOM 1501 N N . TRP A 1 181 ? -17.254 -10.619 36.061 1.00 90.25 181 TRP A N 1
ATOM 1502 C CA . TRP A 1 181 ? -18.061 -9.628 35.354 1.00 90.25 181 TRP A CA 1
ATOM 1503 C C . TRP A 1 181 ? -17.268 -8.888 34.281 1.00 90.25 181 TRP A C 1
ATOM 1505 O O . TRP A 1 181 ? -16.162 -8.405 34.524 1.00 90.25 181 TRP A O 1
ATOM 1515 N N . GLU A 1 182 ? -17.873 -8.743 33.108 1.00 89.56 182 GLU A N 1
ATOM 1516 C CA . GLU A 1 182 ? -17.452 -7.819 32.058 1.00 89.56 182 GLU A CA 1
ATOM 1517 C C . GLU A 1 182 ? -18.406 -6.627 32.025 1.00 89.56 182 GLU A C 1
ATOM 1519 O O . GLU A 1 182 ? -19.604 -6.771 32.261 1.00 89.56 182 GLU A O 1
ATOM 1524 N N . ALA A 1 183 ? -17.865 -5.437 31.778 1.00 91.69 183 ALA A N 1
ATOM 1525 C CA . ALA A 1 183 ? -18.632 -4.203 31.722 1.00 91.69 183 ALA A CA 1
ATOM 1526 C C . ALA A 1 183 ? -18.401 -3.530 30.373 1.00 91.69 183 ALA A C 1
ATOM 1528 O O . ALA A 1 183 ? -17.292 -3.076 30.087 1.00 91.69 183 ALA A O 1
ATOM 1529 N N . ASP A 1 184 ? -19.462 -3.432 29.583 1.00 91.25 184 ASP A N 1
ATOM 1530 C CA . ASP A 1 184 ? -19.454 -2.804 28.270 1.00 91.25 184 ASP A CA 1
ATOM 1531 C C . ASP A 1 184 ? -20.419 -1.622 28.218 1.00 91.25 184 ASP A C 1
ATOM 1533 O O . ASP A 1 184 ? -21.390 -1.530 28.973 1.00 91.25 184 ASP A O 1
ATOM 1537 N N . PHE A 1 185 ? -20.154 -0.703 27.291 1.00 91.44 185 PHE A N 1
ATOM 1538 C CA . PHE A 1 185 ? -21.081 0.371 26.959 1.00 91.44 185 PHE A CA 1
ATOM 1539 C C . PHE A 1 185 ? -21.682 0.142 25.582 1.00 91.44 185 PHE A C 1
ATOM 1541 O O . PHE A 1 185 ? -20.975 0.168 24.573 1.00 91.44 185 PHE A O 1
ATOM 1548 N N . MET A 1 186 ? -23.004 0.022 25.536 1.00 91.19 186 MET A N 1
ATOM 1549 C CA . MET A 1 186 ? -23.756 0.136 24.296 1.00 91.19 186 MET A CA 1
ATOM 1550 C C . MET A 1 186 ? -24.076 1.612 24.060 1.00 91.19 186 MET A C 1
ATOM 1552 O O . MET A 1 186 ? -24.759 2.255 24.861 1.00 91.19 186 MET A O 1
ATOM 1556 N N . LEU A 1 187 ? -23.526 2.162 22.979 1.00 89.19 187 LEU A N 1
ATOM 1557 C CA . LEU A 1 187 ? -23.687 3.564 22.605 1.00 89.19 187 LEU A CA 1
ATOM 1558 C C . LEU A 1 187 ? -24.690 3.691 21.466 1.00 89.19 187 LEU A C 1
ATOM 1560 O O . LEU A 1 187 ? -24.630 2.932 20.500 1.00 89.19 187 LEU A O 1
ATOM 1564 N N . PHE A 1 188 ? -25.557 4.693 21.557 1.00 86.56 188 PHE A N 1
ATOM 1565 C CA . PHE A 1 188 ? -26.484 5.034 20.484 1.00 86.56 188 PHE A CA 1
ATOM 1566 C C . PHE A 1 188 ? -25.891 6.089 19.546 1.00 86.56 188 PHE A C 1
ATOM 1568 O O . PHE A 1 188 ? -24.895 6.746 19.861 1.00 86.56 188 PHE A O 1
ATOM 1575 N N . ALA A 1 189 ? -26.517 6.256 18.376 1.00 84.25 189 ALA A N 1
ATOM 1576 C CA . ALA A 1 189 ? -26.144 7.291 17.412 1.00 84.25 189 ALA A CA 1
ATOM 1577 C C . ALA A 1 189 ? -26.288 8.709 18.000 1.00 84.25 189 ALA A C 1
ATOM 1579 O O . ALA A 1 189 ? -25.501 9.599 17.676 1.00 84.25 189 ALA A O 1
ATOM 1580 N N . SER A 1 190 ? -27.263 8.901 18.894 1.00 80.00 190 SER A N 1
ATOM 1581 C CA . SER A 1 190 ? -27.464 10.140 19.642 1.00 80.00 190 SER A CA 1
ATOM 1582 C C . SER A 1 190 ? -26.475 10.254 20.802 1.00 80.00 190 SER A C 1
ATOM 1584 O O . SER A 1 190 ? -26.337 9.353 21.631 1.00 80.00 190 SER A O 1
ATOM 1586 N N . TYR A 1 191 ? -25.792 11.395 20.882 1.00 75.44 191 TYR A N 1
ATOM 1587 C CA . TYR A 1 191 ? -24.863 11.689 21.970 1.00 75.44 191 TYR A CA 1
ATOM 1588 C C . TYR A 1 191 ? -25.589 11.833 23.316 1.00 75.44 191 TYR A C 1
ATOM 1590 O O . TYR A 1 191 ? -26.712 12.320 23.381 1.00 75.44 191 TYR A O 1
ATOM 1598 N N . GLY A 1 192 ? -24.912 11.445 24.401 1.00 73.81 192 GLY A N 1
ATOM 1599 C CA . GLY A 1 192 ? -25.413 11.598 25.776 1.00 73.81 192 GLY A CA 1
ATOM 1600 C C . GLY A 1 192 ? -26.252 10.427 26.291 1.00 73.81 192 GLY A C 1
ATOM 1601 O O . GLY A 1 192 ? -26.608 10.417 27.460 1.00 73.81 192 GLY A O 1
ATOM 1602 N N . GLN A 1 193 ? -26.515 9.422 25.456 1.00 76.88 193 GLN A N 1
ATOM 1603 C CA . GLN A 1 193 ? -27.250 8.221 25.840 1.00 76.88 193 GLN A CA 1
ATOM 1604 C C . GLN A 1 193 ? -26.342 6.998 25.722 1.00 76.88 193 GLN A C 1
ATOM 1606 O O . GLN A 1 193 ? -25.683 6.780 24.701 1.00 76.88 193 GLN A O 1
ATOM 1611 N N . GLY A 1 194 ? -26.281 6.205 26.788 1.00 86.88 194 GLY A N 1
ATOM 1612 C CA . GLY A 1 194 ? -25.515 4.968 26.816 1.00 86.88 194 GLY A CA 1
ATOM 1613 C C . GLY A 1 194 ? -26.073 4.001 27.846 1.00 86.88 194 GLY A C 1
ATOM 1614 O O . GLY A 1 194 ? -26.466 4.398 28.945 1.00 86.88 194 GLY A O 1
ATOM 1615 N N . LEU A 1 195 ? -26.094 2.724 27.480 1.00 92.44 195 LEU A N 1
ATOM 1616 C CA . LEU A 1 195 ? -26.412 1.645 28.405 1.00 92.44 195 LEU A CA 1
ATOM 1617 C C . LEU A 1 195 ? -25.110 1.022 28.887 1.00 92.44 195 LEU A C 1
ATOM 1619 O O . LEU A 1 195 ? -24.281 0.600 28.080 1.00 92.44 195 LEU A O 1
ATOM 1623 N N . LEU A 1 196 ? -24.943 0.975 30.204 1.00 94.25 196 LEU A N 1
ATOM 1624 C CA . LEU A 1 196 ? -23.948 0.136 30.848 1.00 94.25 196 LEU A CA 1
ATOM 1625 C C . LEU A 1 196 ? -24.506 -1.284 30.906 1.00 94.25 196 LEU A C 1
ATOM 1627 O O . LEU A 1 196 ? -25.562 -1.509 31.500 1.00 94.25 196 LEU A O 1
ATOM 1631 N N . VAL A 1 197 ? -23.791 -2.222 30.301 1.00 95.25 197 VAL A N 1
ATOM 1632 C CA . VAL A 1 197 ? -24.126 -3.643 30.289 1.00 95.25 197 VAL A CA 1
ATOM 1633 C C . VAL A 1 197 ? -23.084 -4.367 31.126 1.00 95.25 197 VAL A C 1
ATOM 1635 O O . VAL A 1 197 ? -21.898 -4.331 30.809 1.00 95.25 197 VAL A O 1
ATOM 1638 N N . LEU A 1 198 ? -23.526 -5.001 32.207 1.00 94.56 198 LEU A N 1
ATOM 1639 C CA . LEU A 1 198 ? -22.705 -5.881 33.030 1.00 94.56 198 LEU A CA 1
ATOM 1640 C C . LEU A 1 198 ? -23.066 -7.316 32.687 1.00 94.56 198 LEU A C 1
ATOM 1642 O O . LEU A 1 198 ? -24.232 -7.683 32.797 1.00 94.56 198 LEU A O 1
ATOM 1646 N N . HIS A 1 199 ? -22.085 -8.106 32.279 1.00 93.06 199 HIS A N 1
ATOM 1647 C CA . HIS A 1 199 ? -22.276 -9.475 31.829 1.00 93.06 199 HIS A CA 1
ATOM 1648 C C . HIS A 1 199 ? -21.431 -10.437 32.659 1.00 93.06 199 HIS A C 1
ATOM 1650 O O . HIS A 1 199 ? -20.213 -10.286 32.745 1.00 93.06 199 HIS A O 1
ATOM 1656 N N . GLU A 1 200 ? -22.069 -11.434 33.259 1.00 92.12 200 GLU A N 1
ATOM 1657 C CA . GLU A 1 200 ? -21.392 -12.495 34.000 1.00 92.12 200 GLU A CA 1
ATOM 1658 C C . GLU A 1 200 ? -20.983 -13.621 33.029 1.00 92.12 200 GLU A C 1
ATOM 1660 O O . GLU A 1 200 ? -21.802 -14.131 32.261 1.00 92.12 200 GLU A O 1
ATOM 1665 N N . ARG A 1 201 ? -19.694 -13.984 33.001 1.00 88.06 201 ARG A N 1
ATOM 1666 C CA . ARG A 1 201 ? -19.121 -14.814 31.921 1.00 88.06 201 ARG A CA 1
ATOM 1667 C C . ARG A 1 201 ? -19.559 -16.284 31.933 1.00 88.06 201 ARG A C 1
ATOM 1669 O O . ARG A 1 201 ? -19.534 -16.893 30.859 1.00 88.06 201 ARG A O 1
ATOM 1676 N N . GLN A 1 202 ? -19.919 -16.856 33.084 1.00 88.69 202 GLN A N 1
ATOM 1677 C CA . GLN A 1 202 ? -20.315 -18.267 33.192 1.00 88.69 202 GLN A CA 1
ATOM 1678 C C . GLN A 1 202 ? -21.820 -18.448 32.962 1.00 88.69 202 GLN A C 1
ATOM 1680 O O . GLN A 1 202 ? -22.240 -19.112 32.019 1.00 88.69 202 GLN A O 1
ATOM 1685 N N . THR A 1 203 ? -22.626 -17.833 33.820 1.00 88.94 203 THR A N 1
ATOM 1686 C CA . THR A 1 203 ? -24.092 -17.899 33.853 1.00 88.94 203 THR A CA 1
ATOM 1687 C C . THR A 1 203 ? -24.747 -17.094 32.739 1.00 88.94 203 THR A C 1
ATOM 1689 O O . THR A 1 203 ? -25.925 -17.291 32.458 1.00 88.94 203 THR A O 1
ATOM 1692 N N . ARG A 1 204 ? -24.003 -16.172 32.106 1.00 89.69 204 ARG A N 1
ATOM 1693 C CA . ARG A 1 204 ? -24.503 -15.231 31.087 1.00 89.69 204 ARG A CA 1
ATOM 1694 C C . ARG A 1 204 ? -25.559 -14.258 31.601 1.00 89.69 204 ARG A C 1
ATOM 1696 O O . ARG A 1 204 ? -26.156 -13.517 30.814 1.00 89.69 204 ARG A O 1
ATOM 1703 N N . PHE A 1 205 ? -25.751 -14.211 32.916 1.00 91.62 205 PHE A N 1
ATOM 1704 C CA . PHE A 1 205 ? -26.638 -13.261 33.555 1.00 91.62 205 PHE A CA 1
ATOM 1705 C C . PHE A 1 205 ? -26.161 -11.833 33.280 1.00 91.62 205 PHE A C 1
ATOM 1707 O O . PHE A 1 205 ? -24.969 -11.531 33.366 1.00 91.62 205 PHE A O 1
ATOM 1714 N N . SER A 1 206 ? -27.094 -10.963 32.896 1.00 94.44 206 SER A N 1
ATOM 1715 C CA . SER A 1 206 ? -26.771 -9.624 32.411 1.00 94.44 206 SER A CA 1
ATOM 1716 C C . SER A 1 206 ? -27.613 -8.566 33.111 1.00 94.44 206 SER A C 1
ATOM 1718 O O . SER A 1 206 ? -28.826 -8.706 33.239 1.00 94.44 206 SER A O 1
ATOM 1720 N N . ILE A 1 207 ? -26.964 -7.487 33.543 1.00 94.62 207 ILE A N 1
ATOM 1721 C CA . ILE A 1 207 ? -27.599 -6.323 34.162 1.00 94.62 207 ILE A CA 1
ATOM 1722 C C . ILE A 1 207 ? -27.401 -5.138 33.227 1.00 94.62 207 ILE A C 1
ATOM 1724 O O . ILE A 1 207 ? -26.273 -4.816 32.857 1.00 94.62 207 ILE A O 1
ATOM 1728 N N . VAL A 1 208 ? -28.492 -4.465 32.873 1.00 95.06 208 VAL A N 1
ATOM 1729 C CA . VAL A 1 208 ? -28.461 -3.289 32.000 1.00 95.06 208 VAL A CA 1
ATOM 1730 C C . VAL A 1 208 ? -28.903 -2.068 32.790 1.00 95.06 208 VAL A C 1
ATOM 1732 O O . VAL A 1 208 ? -29.948 -2.083 33.435 1.00 95.06 208 VAL A O 1
ATOM 1735 N N . GLN A 1 209 ? -28.110 -0.999 32.737 1.00 92.38 209 GLN A N 1
ATOM 1736 C CA . GLN A 1 209 ? -28.414 0.257 33.410 1.00 92.38 209 GLN A CA 1
ATOM 1737 C C . GLN A 1 209 ? -28.240 1.437 32.456 1.00 92.38 209 GLN A C 1
ATOM 1739 O O . GLN A 1 209 ? -27.197 1.598 31.825 1.00 92.38 209 GLN A O 1
ATOM 1744 N N . HIS A 1 210 ? -29.244 2.309 32.401 1.00 90.56 210 HIS A N 1
ATOM 1745 C CA . HIS A 1 210 ? -29.111 3.600 31.736 1.00 90.56 210 HIS A CA 1
ATOM 1746 C C . HIS A 1 210 ? -28.288 4.564 32.598 1.00 90.56 210 HIS A C 1
ATOM 1748 O O . HIS A 1 210 ? -28.590 4.741 33.785 1.00 90.56 210 HIS A O 1
ATOM 1754 N N . LEU A 1 211 ? -27.261 5.182 32.006 1.00 87.44 211 LEU A N 1
ATOM 1755 C CA . LEU A 1 211 ? -26.433 6.203 32.649 1.00 87.44 211 LEU A CA 1
ATOM 1756 C C . LEU A 1 211 ? -26.555 7.534 31.888 1.00 87.44 211 LEU A C 1
ATOM 1758 O O . LEU A 1 211 ? -26.429 7.538 30.664 1.00 87.44 211 LEU A O 1
ATOM 1762 N N . PRO A 1 212 ? -26.712 8.670 32.594 1.00 82.62 212 PRO A N 1
ATOM 1763 C CA . PRO A 1 212 ? -26.750 9.991 31.962 1.00 82.62 212 PRO A CA 1
ATOM 1764 C C . PRO A 1 212 ? -25.376 10.451 31.442 1.00 82.62 212 PRO A C 1
ATOM 1766 O O . PRO A 1 212 ? -25.297 11.321 30.582 1.00 82.62 212 PRO A O 1
ATOM 1769 N N . ASP A 1 213 ? -24.280 9.899 31.975 1.00 83.25 213 ASP A N 1
ATOM 1770 C CA . ASP A 1 213 ? -22.910 10.251 31.594 1.00 83.25 213 ASP A CA 1
ATOM 1771 C C . ASP A 1 213 ? -21.980 9.032 31.737 1.00 83.25 213 ASP A C 1
ATOM 1773 O O . ASP A 1 213 ? -22.231 8.126 32.530 1.00 83.25 213 ASP A O 1
ATOM 1777 N N . ARG A 1 214 ? -20.876 9.017 30.984 1.00 86.00 214 ARG A N 1
ATOM 1778 C CA . ARG A 1 214 ? -19.873 7.934 30.926 1.00 86.00 214 ARG A CA 1
ATOM 1779 C C . ARG A 1 214 ? -18.635 8.222 31.777 1.00 86.00 214 ARG A C 1
ATOM 1781 O O . ARG A 1 214 ? -17.572 7.636 31.567 1.00 86.00 214 ARG A O 1
ATOM 1788 N N . LYS A 1 215 ? -18.743 9.151 32.728 1.00 87.38 215 LYS A N 1
ATOM 1789 C CA . LYS A 1 215 ? -17.657 9.479 33.657 1.00 87.38 215 LYS A CA 1
ATOM 1790 C C . LYS A 1 215 ? -17.299 8.265 34.508 1.00 87.38 215 LYS A C 1
ATOM 1792 O O . LYS A 1 215 ? -18.167 7.666 35.136 1.00 87.38 215 LYS A O 1
ATOM 1797 N N . ALA A 1 216 ? -16.002 7.967 34.587 1.00 86.50 216 ALA A N 1
ATOM 1798 C CA . ALA A 1 216 ? -15.475 6.783 35.263 1.00 86.50 216 ALA A CA 1
ATOM 1799 C C . ALA A 1 216 ? -15.985 6.622 36.706 1.00 86.50 216 ALA A C 1
ATOM 1801 O O . ALA A 1 216 ? -16.385 5.527 37.091 1.00 86.50 216 ALA A O 1
ATOM 1802 N N . LEU A 1 217 ? -16.031 7.716 37.478 1.00 89.50 217 LEU A N 1
ATOM 1803 C CA . LEU A 1 217 ? -16.496 7.693 38.867 1.00 89.50 217 LEU A CA 1
ATOM 1804 C C . LEU A 1 217 ? -17.967 7.267 38.981 1.00 89.50 217 LEU A C 1
ATOM 1806 O O . LEU A 1 217 ? -18.295 6.396 39.782 1.00 89.50 217 LEU A O 1
ATOM 1810 N N . LEU A 1 218 ? -18.839 7.851 38.154 1.00 89.88 218 LEU A N 1
ATOM 1811 C CA . LEU A 1 218 ? -20.265 7.529 38.141 1.00 89.88 218 LEU A CA 1
ATOM 1812 C C . LEU A 1 218 ? -20.482 6.072 37.711 1.00 89.88 218 LEU A C 1
ATOM 1814 O O . LEU A 1 218 ? -21.215 5.340 38.373 1.00 89.88 218 LEU A O 1
ATOM 1818 N N . THR A 1 219 ? -19.782 5.627 36.665 1.00 91.19 219 THR A N 1
ATOM 1819 C CA . THR A 1 219 ? -19.816 4.232 36.211 1.00 91.19 219 THR A CA 1
ATOM 1820 C C . THR A 1 219 ? -19.410 3.269 37.327 1.00 91.19 219 THR A C 1
ATOM 1822 O O . THR A 1 219 ? -20.157 2.343 37.629 1.00 91.19 219 THR A O 1
ATOM 1825 N N . ALA A 1 220 ? -18.279 3.508 37.999 1.00 91.00 220 ALA A N 1
ATOM 1826 C CA . ALA A 1 220 ? -17.797 2.647 39.080 1.00 91.00 220 ALA A CA 1
ATOM 1827 C C . ALA A 1 220 ? -18.788 2.569 40.255 1.00 91.00 220 ALA A C 1
ATOM 1829 O O . ALA A 1 220 ? -19.065 1.482 40.765 1.00 91.00 220 ALA A O 1
ATOM 1830 N N . GLN A 1 221 ? -19.381 3.701 40.649 1.00 92.06 221 GLN A N 1
ATOM 1831 C CA . GLN A 1 221 ? -20.394 3.747 41.708 1.00 92.06 221 GLN A CA 1
ATOM 1832 C C . GLN A 1 221 ? -21.655 2.955 41.345 1.00 92.06 221 GLN A C 1
ATOM 1834 O O . GLN A 1 221 ? -22.212 2.256 42.195 1.00 92.06 221 GLN A O 1
ATOM 1839 N N . VAL A 1 222 ? -22.112 3.057 40.094 1.00 92.38 222 VAL A N 1
ATOM 1840 C CA . VAL A 1 222 ? -23.276 2.309 39.603 1.00 92.38 222 VAL A CA 1
ATOM 1841 C C . VAL A 1 222 ? -22.984 0.810 39.583 1.00 92.38 222 VAL A C 1
ATOM 1843 O O . VAL A 1 222 ? -23.793 0.042 40.104 1.00 92.38 222 VAL A O 1
ATOM 1846 N N . ILE 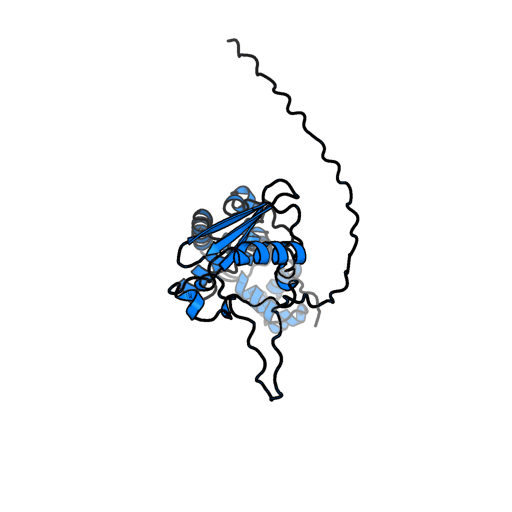A 1 223 ? -21.817 0.396 39.077 1.00 93.44 223 ILE A N 1
ATOM 1847 C CA . ILE A 1 223 ? -21.383 -1.011 39.088 1.00 93.44 223 ILE A CA 1
ATOM 1848 C C . ILE A 1 223 ? -21.379 -1.552 40.518 1.00 93.44 223 ILE A C 1
ATOM 1850 O O . ILE A 1 223 ? -22.057 -2.536 40.810 1.00 93.44 223 ILE A O 1
ATOM 1854 N N . ALA A 1 224 ? -20.695 -0.868 41.439 1.00 91.94 224 ALA A N 1
ATOM 1855 C CA . ALA A 1 224 ? -20.614 -1.286 42.836 1.00 91.94 224 ALA A CA 1
ATOM 1856 C C . ALA A 1 224 ? -21.994 -1.356 43.512 1.00 91.94 224 ALA A C 1
ATOM 1858 O O . ALA A 1 224 ? -22.245 -2.218 44.353 1.00 91.94 224 ALA A O 1
ATOM 1859 N N . ARG A 1 225 ? -22.924 -0.459 43.162 1.00 93.38 225 ARG A N 1
ATOM 1860 C CA . ARG A 1 225 ? -24.302 -0.491 43.674 1.00 93.38 225 ARG A CA 1
ATOM 1861 C C . ARG A 1 225 ? -25.081 -1.702 43.168 1.00 93.38 225 ARG A C 1
ATOM 1863 O O . ARG A 1 225 ? -25.820 -2.283 43.955 1.00 93.38 225 ARG A O 1
ATOM 1870 N N . GLN A 1 226 ? -24.932 -2.076 41.897 1.00 92.38 226 GLN A N 1
ATOM 1871 C CA . GLN A 1 226 ? -25.644 -3.229 41.343 1.00 92.38 226 GLN A CA 1
ATOM 1872 C C . GLN A 1 226 ? -25.065 -4.551 41.851 1.00 92.38 226 GLN A C 1
ATOM 1874 O O . GLN A 1 226 ? -25.819 -5.396 42.325 1.00 92.38 226 GLN A O 1
ATOM 1879 N N . LEU A 1 227 ? -23.737 -4.700 41.862 1.00 91.00 227 LEU A N 1
ATOM 1880 C CA . LEU A 1 227 ? -23.094 -5.932 42.331 1.00 91.00 227 LEU A CA 1
ATOM 1881 C C . LEU A 1 227 ? -23.345 -6.202 43.823 1.00 91.00 227 LEU A C 1
ATOM 1883 O O . LEU A 1 227 ? -23.462 -7.358 44.225 1.00 91.00 227 LEU A O 1
ATOM 1887 N N . ARG A 1 228 ? -23.520 -5.157 44.648 1.00 91.06 228 ARG A N 1
ATOM 1888 C CA . ARG A 1 228 ? -23.889 -5.300 46.071 1.00 91.06 228 ARG A CA 1
ATOM 1889 C C . ARG A 1 228 ? -25.235 -5.990 46.313 1.00 91.06 228 ARG A C 1
ATOM 1891 O O . ARG A 1 228 ? -25.449 -6.462 47.422 1.00 91.06 228 ARG A O 1
ATOM 1898 N N . LYS A 1 229 ? -26.127 -6.058 45.322 1.00 91.06 229 LYS A N 1
ATOM 1899 C CA . LYS A 1 229 ? -27.432 -6.731 45.455 1.00 91.06 229 LYS A CA 1
ATOM 1900 C C . LYS A 1 229 ? -27.355 -8.246 45.255 1.00 91.06 229 LYS A C 1
ATOM 1902 O O . LYS A 1 229 ? -28.293 -8.949 45.601 1.00 91.06 229 LYS A O 1
ATOM 1907 N N . LEU A 1 230 ? -26.264 -8.746 44.678 1.00 90.25 230 LEU A N 1
ATOM 1908 C CA . LEU A 1 230 ? -26.112 -10.157 44.315 1.00 90.25 230 LEU A CA 1
ATOM 1909 C C . LEU A 1 230 ? -25.518 -10.970 45.468 1.00 90.25 230 LEU A C 1
ATOM 1911 O O . LEU A 1 230 ? -24.867 -10.376 46.314 1.00 90.25 230 LEU A O 1
ATOM 1915 N N . PRO A 1 231 ? -25.656 -12.300 45.532 1.00 88.69 231 PRO A N 1
ATOM 1916 C CA . PRO A 1 231 ? -24.972 -13.117 46.539 1.00 88.69 231 PRO A CA 1
ATOM 1917 C C . PRO A 1 231 ? -23.446 -12.952 46.496 1.00 88.69 231 PRO A C 1
ATOM 1919 O O . PRO A 1 231 ? -22.879 -12.688 45.437 1.00 88.69 231 PRO A O 1
ATOM 1922 N N . GLN A 1 232 ? -22.758 -13.143 47.626 1.00 84.75 232 GLN A N 1
ATOM 1923 C CA . GLN A 1 232 ? -21.303 -12.941 47.726 1.00 84.75 232 GLN A CA 1
ATOM 1924 C C . GLN A 1 232 ? -20.505 -13.805 46.736 1.00 84.75 232 GLN A C 1
ATOM 1926 O O . GLN A 1 232 ? -19.529 -13.328 46.160 1.00 84.75 232 GLN A O 1
ATOM 1931 N N . VAL A 1 233 ? -20.976 -15.026 46.464 1.00 85.31 233 VAL A N 1
ATOM 1932 C CA . VAL A 1 233 ? -20.392 -15.955 45.480 1.00 85.31 233 VAL A CA 1
ATOM 1933 C C . VAL A 1 233 ? -20.331 -15.344 44.071 1.00 85.31 233 VAL A C 1
ATOM 1935 O O . VAL A 1 233 ? -19.427 -15.651 43.306 1.00 85.31 233 VAL A O 1
ATOM 1938 N N . MET A 1 234 ? -21.238 -14.417 43.742 1.00 84.56 234 MET A N 1
ATOM 1939 C CA . MET A 1 234 ? -21.295 -13.732 42.446 1.00 84.56 234 MET A CA 1
ATOM 1940 C C . MET A 1 234 ? -20.518 -12.410 42.408 1.00 84.56 234 MET A C 1
ATOM 1942 O O . MET A 1 234 ? -20.576 -11.705 41.405 1.00 84.56 234 MET A O 1
ATOM 1946 N N . ARG A 1 235 ? -19.804 -12.027 43.473 1.00 82.31 235 ARG A N 1
ATOM 1947 C CA . ARG A 1 235 ? -19.096 -10.736 43.562 1.00 82.31 235 ARG A CA 1
ATOM 1948 C C . ARG A 1 235 ? -17.578 -10.888 43.498 1.00 82.31 235 ARG A C 1
ATOM 1950 O O . ARG A 1 235 ? -16.871 -10.117 44.147 1.00 82.31 235 ARG A O 1
ATOM 1957 N N . LYS A 1 236 ? -17.059 -11.873 42.758 1.00 73.38 236 LYS A N 1
ATOM 1958 C CA . LYS A 1 236 ? -15.606 -12.030 42.650 1.00 73.38 236 LYS A CA 1
ATOM 1959 C C . LYS A 1 236 ? -15.017 -10.779 41.988 1.00 73.38 236 LYS A C 1
ATOM 1961 O O . LYS A 1 236 ? -15.426 -10.414 40.884 1.00 73.38 236 LYS A O 1
ATOM 1966 N N . PRO A 1 237 ? -14.078 -10.080 42.643 1.00 58.25 237 PRO A N 1
ATOM 1967 C CA . PRO A 1 237 ? -13.373 -9.009 41.970 1.00 58.25 237 PRO A CA 1
ATOM 1968 C C . PRO A 1 237 ? -12.627 -9.628 40.788 1.00 58.25 237 PRO A C 1
ATOM 1970 O O . PRO A 1 237 ? -11.874 -10.589 40.944 1.00 58.25 237 PRO A O 1
ATOM 1973 N N . SER A 1 238 ? -12.836 -9.095 39.585 1.00 51.91 238 SER A N 1
ATOM 1974 C CA . SER A 1 238 ? -11.928 -9.375 38.476 1.00 51.91 238 SER A CA 1
ATOM 1975 C C . SER A 1 238 ? -10.537 -8.920 38.922 1.00 51.91 238 SER A C 1
ATOM 1977 O O . SER A 1 238 ? -10.354 -7.738 39.211 1.00 51.91 238 SER A O 1
ATOM 1979 N N . ALA A 1 239 ? -9.607 -9.862 39.065 1.00 42.25 239 ALA A N 1
ATOM 1980 C CA . ALA A 1 239 ? -8.323 -9.695 39.736 1.00 42.25 239 ALA A CA 1
ATOM 1981 C C . ALA A 1 239 ? -7.630 -8.337 39.498 1.00 42.25 239 ALA A C 1
ATOM 1983 O O . ALA A 1 239 ? -7.093 -8.082 38.422 1.00 42.25 239 ALA A O 1
ATOM 1984 N N . SER A 1 240 ? -7.595 -7.506 40.545 1.00 39.88 240 SER A N 1
ATOM 1985 C CA . SER A 1 240 ? -6.428 -6.707 40.944 1.00 39.88 240 SER A CA 1
ATOM 1986 C C . SER A 1 240 ? -6.673 -6.017 42.291 1.00 39.88 240 SER A C 1
ATOM 1988 O O . SER A 1 240 ? -6.798 -4.796 42.376 1.00 39.88 240 SER A O 1
ATOM 1990 N N . THR A 1 241 ? -6.749 -6.785 43.370 1.00 36.81 241 THR A N 1
ATOM 1991 C CA . THR A 1 241 ? -6.441 -6.268 44.710 1.00 36.81 241 THR A CA 1
ATOM 1992 C C . THR A 1 241 ? -5.771 -7.402 45.466 1.00 36.81 241 THR A C 1
ATOM 1994 O O . THR A 1 241 ? -6.398 -8.116 46.234 1.00 36.81 241 THR A O 1
ATOM 1997 N N . THR A 1 242 ? -4.502 -7.638 45.147 1.00 29.80 242 THR A N 1
ATOM 1998 C CA . THR A 1 242 ? -3.624 -8.398 46.033 1.00 29.80 242 THR A CA 1
ATOM 1999 C C . THR A 1 242 ? -3.211 -7.419 47.123 1.00 29.80 242 THR A C 1
ATOM 2001 O O . THR A 1 242 ? -2.586 -6.400 46.820 1.00 29.80 242 THR A O 1
ATOM 2004 N N . GLU A 1 243 ? -3.639 -7.671 48.357 1.00 28.17 243 GLU A N 1
ATOM 2005 C CA . GLU A 1 243 ? -3.121 -6.970 49.530 1.00 28.17 243 GLU A CA 1
ATOM 2006 C C . GLU A 1 243 ? -1.591 -7.124 49.578 1.00 28.17 243 GLU A C 1
ATOM 2008 O O . GLU A 1 243 ? -1.086 -8.224 49.334 1.00 28.17 243 GLU A O 1
ATOM 2013 N N . PRO A 1 244 ? -0.820 -6.065 49.879 1.00 30.23 244 PRO A N 1
ATOM 2014 C CA . PRO A 1 244 ? 0.548 -6.262 50.314 1.00 30.23 244 PRO A CA 1
ATOM 2015 C C . PRO A 1 244 ? 0.512 -6.955 51.680 1.00 30.23 244 PRO A C 1
ATOM 2017 O O . PRO A 1 244 ? -0.135 -6.493 52.616 1.00 30.23 244 PRO A O 1
ATOM 2020 N N . SER A 1 245 ? 1.199 -8.091 51.735 1.00 26.42 245 SER A N 1
ATOM 2021 C CA . SER A 1 245 ? 1.507 -8.908 52.906 1.00 26.42 245 SER A CA 1
ATOM 2022 C C . SER A 1 245 ? 1.570 -8.132 54.227 1.00 26.42 245 SER A C 1
ATOM 2024 O O . SER A 1 245 ? 2.361 -7.202 54.393 1.00 26.42 245 SER A O 1
ATOM 2026 N N . SER A 1 246 ? 0.771 -8.607 55.174 1.00 28.88 246 SER A N 1
ATOM 2027 C CA . SER A 1 246 ? 0.742 -8.285 56.595 1.00 28.88 246 SER A CA 1
ATOM 2028 C C . SER A 1 246 ? 2.120 -8.293 57.269 1.00 28.88 246 SER A C 1
ATOM 2030 O O . SER A 1 246 ? 2.785 -9.328 57.315 1.00 28.88 246 SER A O 1
ATOM 2032 N N . GLN A 1 247 ? 2.473 -7.183 57.918 1.00 26.50 247 GLN A N 1
ATOM 2033 C CA . GLN A 1 247 ? 3.136 -7.228 59.220 1.00 26.50 247 GLN A CA 1
ATOM 2034 C C . GLN A 1 247 ? 2.124 -6.772 60.280 1.00 26.50 247 GLN A C 1
ATOM 2036 O O . GLN A 1 247 ? 1.364 -5.828 60.084 1.00 26.50 247 GLN A O 1
ATOM 2041 N N . SER A 1 248 ? 2.071 -7.559 61.348 1.00 29.05 248 SER A N 1
ATOM 2042 C CA . SER A 1 248 ? 1.175 -7.534 62.505 1.00 29.05 248 SER A CA 1
ATOM 2043 C C . SER A 1 248 ? 0.938 -6.158 63.132 1.00 29.05 248 SER A C 1
ATOM 2045 O O . SER A 1 248 ? 1.888 -5.395 63.255 1.00 29.05 248 SER A O 1
ATOM 2047 N N . ILE A 1 249 ? -0.280 -5.918 63.644 1.00 26.08 249 ILE A N 1
ATOM 2048 C CA . ILE A 1 249 ? -0.574 -5.514 65.039 1.00 26.08 249 ILE A CA 1
ATOM 2049 C C . ILE A 1 249 ? -2.110 -5.478 65.242 1.00 26.08 249 ILE A C 1
ATOM 2051 O O . ILE A 1 249 ? -2.856 -4.860 64.489 1.00 26.08 249 ILE A O 1
ATOM 2055 N N . THR A 1 250 ? -2.525 -6.260 66.237 1.00 26.75 250 THR A N 1
ATOM 2056 C CA . THR A 1 250 ? -3.769 -6.327 67.029 1.00 26.75 250 THR A CA 1
ATOM 2057 C C . THR A 1 250 ? -5.048 -5.565 66.615 1.00 26.75 250 THR A C 1
ATOM 2059 O O . THR A 1 250 ? -5.114 -4.345 66.540 1.00 26.75 250 THR A O 1
ATOM 2062 N N . GLY A 1 251 ? -6.133 -6.349 66.519 1.00 30.48 251 GLY A N 1
ATOM 2063 C CA . GLY A 1 251 ? -7.439 -6.090 67.144 1.00 30.48 251 GLY A CA 1
ATOM 2064 C C . GLY A 1 251 ? -8.153 -4.768 66.852 1.00 30.48 251 GLY A C 1
ATOM 2065 O O . GLY A 1 251 ? -8.019 -3.817 67.609 1.00 30.48 251 GLY A O 1
ATOM 2066 N N . SER A 1 252 ? -9.036 -4.750 65.850 1.00 23.47 252 SER A N 1
ATOM 2067 C CA . SER A 1 252 ? -10.218 -3.874 65.842 1.00 23.47 252 SER A CA 1
ATOM 2068 C C . SER A 1 252 ? -11.158 -4.278 64.703 1.00 23.47 252 SER A C 1
ATOM 2070 O O . SER A 1 252 ? -10.766 -4.284 63.536 1.00 23.47 252 SER A O 1
ATOM 2072 N N . THR A 1 253 ? -12.402 -4.617 65.036 1.00 34.59 253 THR A N 1
ATOM 2073 C CA . THR A 1 253 ? -13.524 -4.755 64.097 1.00 34.59 253 THR A CA 1
ATOM 2074 C C . THR A 1 253 ? -13.640 -3.500 63.232 1.00 34.59 253 THR A C 1
ATOM 2076 O O . THR A 1 253 ? -14.037 -2.444 63.726 1.00 34.59 253 THR A O 1
ATOM 2079 N N . LYS A 1 254 ? -13.298 -3.592 61.941 1.00 26.52 254 LYS A N 1
ATOM 2080 C CA . LYS A 1 254 ? -13.397 -2.467 61.001 1.00 26.52 254 LYS A CA 1
ATOM 2081 C C . LYS A 1 254 ? -14.341 -2.780 59.844 1.00 26.52 254 LYS A C 1
ATOM 2083 O O . LYS A 1 254 ? -14.101 -3.661 59.023 1.00 26.52 254 LYS A O 1
ATOM 2088 N N . ASN A 1 255 ? -15.408 -1.985 59.810 1.00 22.95 255 ASN A N 1
ATOM 2089 C CA . ASN A 1 255 ? -16.345 -1.794 58.712 1.00 22.95 255 ASN A CA 1
ATOM 2090 C C . ASN A 1 255 ? -15.642 -1.719 57.349 1.00 22.95 255 ASN A C 1
ATOM 2092 O O . ASN A 1 255 ? -14.707 -0.940 57.162 1.00 22.95 255 ASN A O 1
ATOM 2096 N N . TRP A 1 256 ? -16.151 -2.469 56.371 1.00 25.73 256 TRP A N 1
ATOM 2097 C CA . TRP A 1 256 ? -15.710 -2.392 54.979 1.00 25.73 256 TRP A CA 1
ATOM 2098 C C . TRP A 1 256 ? -16.275 -1.137 54.306 1.00 25.73 256 TRP A C 1
ATOM 2100 O O . TRP A 1 256 ? -17.318 -1.157 53.651 1.00 25.73 256 TRP A O 1
ATOM 2110 N N . ALA A 1 257 ? -15.569 -0.022 54.481 1.00 22.61 257 ALA A N 1
ATOM 2111 C CA . ALA A 1 257 ? -15.758 1.185 53.694 1.00 22.61 257 ALA A CA 1
ATOM 2112 C C . ALA A 1 257 ? -14.979 1.061 52.376 1.00 22.61 257 ALA A C 1
ATOM 2114 O O . ALA A 1 257 ? -13.751 1.009 52.360 1.00 22.61 257 ALA A O 1
ATOM 2115 N N . PHE A 1 258 ? -15.702 1.055 51.256 1.00 25.84 258 PHE A N 1
ATOM 2116 C CA . PHE A 1 258 ? -15.144 1.327 49.931 1.00 25.84 258 PHE A CA 1
ATOM 2117 C C . PHE A 1 258 ? -14.633 2.779 49.939 1.00 25.84 258 PHE A C 1
ATOM 2119 O O . PHE A 1 258 ? -15.413 3.712 49.751 1.00 25.84 258 PHE A O 1
ATOM 2126 N N . GLN A 1 259 ? -13.349 2.997 50.231 1.00 22.23 259 GLN A N 1
ATOM 2127 C CA . GLN A 1 259 ? -12.764 4.333 50.147 1.00 22.23 259 GLN A CA 1
ATOM 2128 C C . GLN A 1 259 ? -12.483 4.692 48.679 1.00 22.23 259 GLN A C 1
ATOM 2130 O O . GLN A 1 259 ? -11.785 3.946 47.987 1.00 22.23 259 GLN A O 1
ATOM 2135 N N . PRO A 1 260 ? -12.990 5.830 48.172 1.00 23.66 260 PRO A N 1
ATOM 2136 C CA . PRO A 1 260 ? -12.536 6.374 46.906 1.00 23.66 260 PRO A CA 1
ATOM 2137 C C . PRO A 1 260 ? -11.187 7.061 47.144 1.00 23.66 260 PRO A C 1
ATOM 2139 O O . PRO A 1 260 ? -11.117 8.076 47.832 1.00 23.66 260 PRO A O 1
ATOM 2142 N N . SER A 1 261 ? -10.106 6.516 46.582 1.00 26.20 261 SER A N 1
ATOM 2143 C CA . SER A 1 261 ? -8.815 7.206 46.591 1.00 26.20 261 SER A CA 1
ATOM 2144 C C . SER A 1 261 ? -8.915 8.472 45.732 1.00 26.20 261 SER A C 1
ATOM 2146 O O . SER A 1 261 ? -9.117 8.429 44.516 1.00 26.20 261 SER A O 1
ATOM 2148 N N . SER A 1 262 ? -8.844 9.614 46.406 1.00 27.16 262 SER A N 1
ATOM 2149 C CA . SER A 1 262 ? -8.745 10.952 45.844 1.00 27.16 262 SER A CA 1
ATOM 2150 C C . SER A 1 262 ? -7.369 11.176 45.217 1.00 27.16 262 SER A C 1
ATOM 2152 O O . SER A 1 262 ? -6.372 11.078 45.924 1.00 27.16 262 SER A O 1
ATOM 2154 N N . ALA A 1 263 ? -7.338 11.521 43.924 1.00 27.89 263 ALA A N 1
ATOM 2155 C CA . ALA A 1 263 ? -6.488 12.557 43.311 1.00 27.89 263 ALA A CA 1
ATOM 2156 C C . ALA A 1 263 ? -6.253 12.259 41.820 1.00 27.89 263 ALA A C 1
ATOM 2158 O O . ALA A 1 263 ? -5.295 11.587 41.451 1.00 27.89 263 ALA A O 1
ATOM 2159 N N . ILE A 1 264 ? -7.078 12.823 40.931 1.00 29.55 264 ILE A N 1
ATOM 2160 C CA . ILE A 1 264 ? -6.637 13.110 39.558 1.00 29.55 264 ILE A CA 1
ATOM 2161 C C . ILE A 1 264 ? -7.140 14.502 39.189 1.00 29.55 264 ILE A C 1
ATOM 2163 O O . ILE A 1 264 ? -8.325 14.705 38.936 1.00 29.55 264 ILE A O 1
ATOM 2167 N N . HIS A 1 265 ? -6.204 15.450 39.158 1.00 25.22 265 HIS A N 1
ATOM 2168 C CA . HIS A 1 265 ? -6.406 16.787 38.622 1.00 25.22 265 HIS A CA 1
ATOM 2169 C C . HIS A 1 265 ? -6.956 16.735 37.192 1.00 25.22 265 HIS A C 1
ATOM 2171 O O . HIS A 1 265 ? -6.429 16.062 36.301 1.00 25.22 265 HIS A O 1
ATOM 2177 N N . THR A 1 266 ? -8.021 17.499 36.998 1.00 28.31 266 THR A N 1
ATOM 2178 C CA . THR A 1 266 ? -8.667 17.800 35.728 1.00 28.31 266 THR A CA 1
ATOM 2179 C C . THR A 1 266 ? -7.730 18.623 34.841 1.00 28.31 266 THR A C 1
ATOM 2181 O O . THR A 1 266 ? -7.469 19.785 35.133 1.00 28.31 266 THR A O 1
ATOM 2184 N N . ALA A 1 267 ? -7.274 18.065 33.719 1.00 26.08 267 ALA A N 1
ATOM 2185 C CA . ALA A 1 267 ? -6.740 18.846 32.601 1.00 26.08 267 ALA A CA 1
ATOM 2186 C C . ALA A 1 267 ? -7.824 18.946 31.515 1.00 26.08 267 ALA A C 1
ATOM 2188 O O . ALA A 1 267 ? -7.874 18.160 30.569 1.00 26.08 267 ALA A O 1
ATOM 2189 N N . LEU A 1 268 ? -8.741 19.900 31.694 1.00 29.98 268 LEU A N 1
ATOM 2190 C CA . LEU A 1 268 ? -9.722 20.308 30.688 1.00 29.98 268 LEU A CA 1
ATOM 2191 C C . LEU A 1 268 ? -9.016 21.181 29.641 1.00 29.98 268 LEU A C 1
ATOM 2193 O O . LEU A 1 268 ? -8.939 22.400 29.767 1.00 29.98 268 LEU A O 1
ATOM 2197 N N . GLY A 1 269 ? -8.506 20.555 28.582 1.00 26.00 269 GLY A N 1
ATOM 2198 C CA . GLY A 1 269 ? -8.146 21.264 27.359 1.00 26.00 269 GLY A CA 1
ATOM 2199 C C . GLY A 1 269 ? -9.411 21.666 26.605 1.00 26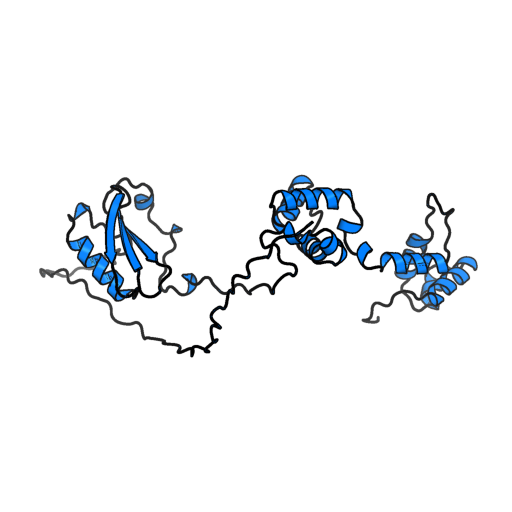.00 269 GLY A C 1
ATOM 2200 O O . GLY A 1 269 ? -9.944 20.872 25.830 1.00 26.00 269 GLY A O 1
ATOM 2201 N N . LYS A 1 270 ? -9.896 22.896 26.826 1.00 29.83 270 LYS A N 1
ATOM 2202 C CA . LYS A 1 270 ? -10.884 23.542 25.951 1.00 29.83 270 LYS A CA 1
ATOM 2203 C C . LYS A 1 270 ? -10.332 23.540 24.520 1.00 29.83 270 LYS A C 1
ATOM 2205 O O . LYS A 1 270 ? -9.308 24.158 24.246 1.00 29.83 270 LYS A O 1
ATOM 2210 N N . ARG A 1 271 ? -11.013 22.866 23.595 1.00 27.80 271 ARG A N 1
ATOM 2211 C CA . ARG A 1 271 ? -10.928 23.189 22.168 1.00 27.80 271 ARG A CA 1
ATOM 2212 C C . ARG A 1 271 ? -12.297 23.668 21.730 1.00 27.80 271 ARG A C 1
ATOM 2214 O O . ARG A 1 271 ? -13.255 22.901 21.721 1.00 27.80 271 ARG A O 1
ATOM 2221 N N . GLU A 1 272 ? -12.348 24.956 21.420 1.00 26.45 272 GLU A N 1
ATOM 2222 C CA . GLU A 1 272 ? -13.472 25.634 20.794 1.00 26.45 272 GLU A CA 1
ATOM 2223 C C . GLU A 1 272 ? -13.970 24.849 19.581 1.00 26.45 272 GLU A C 1
ATOM 2225 O O . GLU A 1 272 ? -13.216 24.493 18.668 1.00 26.45 272 GLU A O 1
ATOM 2230 N N . ALA A 1 273 ? -15.273 24.594 19.579 1.00 29.05 273 ALA A N 1
ATOM 2231 C CA . ALA A 1 273 ? -15.986 24.098 18.424 1.00 29.05 273 ALA A CA 1
ATOM 2232 C C . ALA A 1 273 ? -15.986 25.187 17.342 1.00 29.05 273 ALA A C 1
ATOM 2234 O O . ALA A 1 273 ? -16.712 26.177 17.431 1.00 29.05 273 ALA A O 1
ATOM 2235 N N . ARG A 1 274 ? -15.198 24.997 16.278 1.00 27.53 274 ARG A N 1
ATOM 2236 C CA . ARG A 1 274 ? -15.439 25.717 15.024 1.00 27.53 274 ARG A CA 1
ATOM 2237 C C . ARG A 1 274 ? -16.780 25.243 14.466 1.00 27.53 274 ARG A C 1
ATOM 2239 O O . ARG A 1 274 ? -16.889 24.117 13.983 1.00 27.53 274 ARG A O 1
ATOM 2246 N N . LYS A 1 275 ? -17.786 26.121 14.540 1.00 31.39 275 LYS A N 1
ATOM 2247 C CA . LYS A 1 275 ? -19.042 26.043 13.783 1.00 31.39 275 LYS A CA 1
ATOM 2248 C C . LYS A 1 275 ? -18.717 25.744 12.319 1.00 31.39 275 LYS A C 1
ATOM 2250 O O . LYS A 1 275 ? -18.183 26.594 11.613 1.00 31.39 275 LYS A O 1
ATOM 2255 N N . THR A 1 276 ? -19.068 24.552 11.854 1.00 28.91 276 THR A N 1
ATOM 2256 C CA . THR A 1 276 ? -19.326 24.322 10.432 1.00 28.91 276 THR A CA 1
ATOM 2257 C C . THR A 1 276 ? -20.839 24.289 10.290 1.00 28.91 276 THR A C 1
ATOM 2259 O O . THR A 1 276 ? -21.512 23.453 10.885 1.00 28.91 276 THR A O 1
ATOM 2262 N N . ARG A 1 277 ? -21.375 25.298 9.596 1.00 26.36 277 ARG A N 1
ATOM 2263 C CA . ARG A 1 277 ? -22.786 25.381 9.217 1.00 26.36 277 ARG A CA 1
ATOM 2264 C C . ARG A 1 277 ? -23.146 24.103 8.458 1.00 26.36 277 ARG A C 1
ATOM 2266 O O . ARG A 1 277 ? -22.602 23.860 7.384 1.00 26.36 277 ARG A O 1
ATOM 2273 N N . SER A 1 278 ? -24.052 23.304 9.012 1.00 25.81 278 SER A N 1
ATOM 2274 C CA . SER A 1 278 ? -24.801 22.320 8.242 1.00 25.81 278 SER A CA 1
ATOM 2275 C C . SER A 1 278 ? -25.763 23.086 7.340 1.00 25.81 278 SER A C 1
ATOM 2277 O O . SER A 1 278 ? -26.714 23.700 7.821 1.00 25.81 278 SER A O 1
ATOM 2279 N N . VAL A 1 279 ? -25.495 23.088 6.039 1.00 30.25 279 VAL A N 1
ATOM 2280 C CA . VAL A 1 279 ? -26.514 23.408 5.040 1.00 30.25 279 VAL A CA 1
ATOM 2281 C C . VAL A 1 279 ? -27.445 22.200 5.001 1.00 30.25 279 VAL A C 1
ATOM 2283 O O . VAL A 1 279 ? -27.030 21.110 4.608 1.00 30.25 279 VAL A O 1
ATOM 2286 N N . ALA A 1 280 ? -28.659 22.379 5.514 1.00 28.95 280 ALA A N 1
ATOM 2287 C CA . ALA A 1 280 ? -29.730 21.409 5.386 1.00 28.95 280 ALA A CA 1
ATOM 2288 C C . ALA A 1 280 ? -30.383 21.542 4.002 1.00 28.95 280 ALA A C 1
ATOM 2290 O O . ALA A 1 280 ? -30.569 22.646 3.501 1.00 28.95 280 ALA A O 1
ATOM 2291 N N . CYS A 1 281 ? -30.639 20.365 3.434 1.00 26.95 281 CYS A N 1
ATOM 2292 C CA . CYS A 1 281 ? -31.464 19.954 2.301 1.00 26.95 281 CYS A CA 1
ATOM 2293 C C . CYS A 1 281 ? -32.308 20.991 1.546 1.00 26.95 281 CYS A C 1
ATOM 2295 O O . CYS A 1 281 ? -33.094 21.709 2.148 1.00 26.95 281 CYS A O 1
ATOM 2297 N N . ASP A 1 282 ? -32.325 20.834 0.218 1.00 25.16 282 ASP A N 1
ATOM 2298 C CA . ASP A 1 282 ? -33.597 20.844 -0.507 1.00 25.16 282 ASP A CA 1
ATOM 2299 C C . ASP A 1 282 ? -33.570 19.796 -1.637 1.00 25.16 282 ASP A C 1
ATOM 2301 O O . ASP A 1 282 ? -32.915 19.959 -2.669 1.00 25.16 282 ASP A O 1
ATOM 2305 N N . VAL A 1 283 ? -34.217 18.651 -1.398 1.00 30.41 283 VAL A N 1
ATOM 2306 C CA . VAL A 1 283 ? -34.456 17.604 -2.403 1.00 30.41 283 VAL A CA 1
ATOM 2307 C C . VAL A 1 283 ? -35.835 17.880 -2.983 1.00 30.41 283 VAL A C 1
ATOM 2309 O O . VAL A 1 283 ? -36.852 17.434 -2.459 1.00 30.41 283 VAL A O 1
ATOM 2312 N N . SER A 1 284 ? -35.868 18.635 -4.076 1.00 27.91 284 SER A N 1
ATOM 2313 C CA . SER A 1 284 ? -37.072 18.818 -4.879 1.00 27.91 284 SER A CA 1
ATOM 2314 C C . SER A 1 284 ? -37.252 17.616 -5.814 1.00 27.91 284 SER A C 1
ATOM 2316 O O . SER A 1 284 ? -36.525 17.422 -6.789 1.00 27.91 284 SER A O 1
ATOM 2318 N N . LEU A 1 285 ? -38.247 16.785 -5.499 1.00 31.75 285 LEU A N 1
ATOM 2319 C CA . LEU A 1 285 ? -38.794 15.745 -6.370 1.00 31.75 285 LEU A CA 1
ATOM 2320 C C . LEU A 1 285 ? -39.379 16.390 -7.639 1.00 31.75 285 LEU A C 1
ATOM 2322 O O . LEU A 1 285 ? -40.512 16.867 -7.633 1.00 31.75 285 LEU A O 1
ATOM 2326 N N . ARG A 1 286 ? -38.635 16.387 -8.752 1.00 30.14 286 ARG A N 1
ATOM 2327 C CA . ARG A 1 286 ? -39.200 16.682 -10.079 1.00 30.14 286 ARG A CA 1
ATOM 2328 C C . ARG A 1 286 ? -39.699 15.392 -10.727 1.00 30.14 286 ARG A C 1
ATOM 2330 O O . ARG A 1 286 ? -38.915 14.538 -11.136 1.00 30.14 286 ARG A O 1
ATOM 2337 N N . ARG A 1 287 ? -41.026 15.277 -10.814 1.00 29.53 287 ARG A N 1
ATOM 2338 C CA . ARG A 1 287 ? -41.747 14.315 -11.657 1.00 29.53 287 ARG A CA 1
ATOM 2339 C C . ARG A 1 287 ? -41.406 14.581 -13.132 1.00 29.53 287 ARG A C 1
ATOM 2341 O O . ARG A 1 287 ? -41.400 15.733 -13.560 1.00 29.53 287 ARG A O 1
ATOM 2348 N N . ARG A 1 288 ? -41.105 13.525 -13.893 1.00 32.28 288 ARG A N 1
ATOM 2349 C CA . ARG A 1 288 ? -40.954 13.573 -15.359 1.00 32.28 288 ARG A CA 1
ATOM 2350 C C . ARG A 1 288 ? -42.343 13.637 -16.016 1.00 32.28 288 ARG A C 1
ATOM 2352 O O . ARG A 1 288 ? -43.213 12.893 -15.564 1.00 32.28 288 ARG A O 1
ATOM 2359 N N . PRO A 1 289 ? -42.564 14.456 -17.058 1.00 38.16 289 PRO A N 1
ATOM 2360 C CA . PRO A 1 289 ? -43.76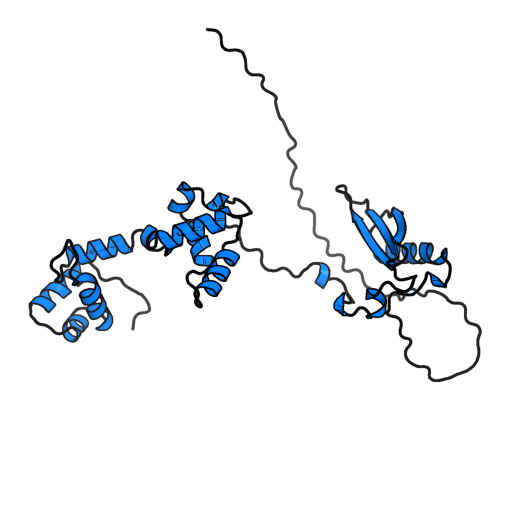3 14.355 -17.886 1.00 38.16 289 PRO A CA 1
ATOM 2361 C C . PRO A 1 289 ? -43.642 13.197 -18.903 1.00 38.16 289 PRO A C 1
ATOM 2363 O O . PRO A 1 289 ? -42.522 12.764 -19.196 1.00 38.16 289 PRO A O 1
ATOM 2366 N N . PRO A 1 290 ? -44.774 12.670 -19.409 1.00 42.34 290 PRO A N 1
ATOM 2367 C CA . PRO A 1 290 ? -44.798 11.534 -20.325 1.00 42.34 290 PRO A CA 1
ATOM 2368 C C . PRO A 1 290 ? -44.409 11.937 -21.753 1.00 42.34 290 PRO A C 1
ATOM 2370 O O . PRO A 1 290 ? -44.711 13.039 -22.206 1.00 42.34 290 PRO A O 1
ATOM 2373 N N . CYS A 1 291 ? -43.758 11.010 -22.459 1.00 36.97 291 CYS A N 1
ATOM 2374 C CA . CYS A 1 291 ? -43.572 11.072 -23.904 1.00 36.97 291 CYS A CA 1
ATOM 2375 C C . CYS A 1 291 ? -44.929 10.936 -24.604 1.00 36.97 291 CYS A C 1
ATOM 2377 O O . CYS A 1 291 ? -45.653 9.974 -24.348 1.00 36.97 291 CYS A O 1
ATOM 2379 N N . SER A 1 292 ? -45.236 11.859 -25.508 1.00 42.38 292 SER A N 1
ATOM 2380 C CA . SER A 1 292 ? -46.226 11.664 -26.567 1.00 42.38 292 SER A CA 1
ATOM 2381 C C . SER A 1 292 ? -45.513 11.264 -27.861 1.00 42.38 292 SER A C 1
ATOM 2383 O O . SER A 1 292 ? -44.380 11.693 -28.092 1.00 42.38 292 SER A O 1
ATOM 2385 N N . ALA A 1 293 ? -46.188 10.393 -28.613 1.00 42.69 293 ALA A N 1
ATOM 2386 C CA . ALA A 1 293 ? -45.788 9.785 -29.880 1.00 42.69 293 ALA A CA 1
ATOM 2387 C C . ALA A 1 293 ? -45.501 10.794 -31.000 1.00 42.69 293 ALA A C 1
ATOM 2389 O O . ALA A 1 293 ? -46.074 11.907 -30.949 1.00 42.69 293 ALA A O 1
#

pLDDT: mean 76.15, std 24.02, range [22.23, 96.69]

Secondary structure (DSSP, 8-state):
--SS-PPPPHHHHHHHHHHHHTT--HHHHHHHTT--HHHHHHHHHHHS--BTTB-----HHHHHHHHHHHHSGGGG-HHHH-HHHHHHHHHHHHTT--HHHHHHHHHHHTSS--S-HHHHHHHHTSHHHHHTTGGGGSTT--SS-PPPPP-PPPGGGGSTT---GGGS-HHHHHT-SS--EEEEEEE-SSTT-EEEEEEETTT--EEEEEES---HHHHHHHHHHHHTTS-GGG----S-----------------------------------------------PPPPPP-

Nearest PDB structures (foldseek):
  8ct5-assembly1_A-2  TM=8.691E-01  e=1.116E-01  Human immunodeficiency virus 1
  6qbv-assembly1_A  TM=6.986E-01  e=1.490E-01  Human T-lymphotropic virus 2
  7pel-assembly1_D  TM=8.071E-01  e=4.458E-01  Simian T-lymphotropic virus 1
  6qbv-assembly2_D  TM=6.930E-01  e=3.539E-01  Human T-lymphotropic virus 2

Sequence (293 aa):
MGQCYGQLSLRERIEIYRLHADGKSQNEIALALDRARSTISRELRRNSQSTRVWKGGYEPVRAQQLAERRRKWDGRFKLARQPDLRKLVGESLAMGHSPEQVAGRLAREHGRVIISHESIYRFIYHRTAQKDYWHRLLPRHKLRRGRRRRPSGSPASFIKQRRPISERPAEVESRREPGHWEADFMLFASYGQGLLVLHERQTRFSIVQHLPDRKALLTAQVIARQLRKLPQVMRKPSASTTEPSSQSITGSTKNWAFQPSSAIHTALGKREARKTRSVACDVSLRRRPPCSA

Radius of gyration: 36.12 Å; Cα contacts (8 Å, |Δi|>4): 233; chains: 1; bounding box: 85×48×105 Å

Mean predicted aligned error: 17.43 Å